Protein 1KO6 (pdb70)

Secondary structure (DSSP, 8-state):
--SS--B--STTEEEES-HHHHHHHS-TTS--EESSEEEEETTTEEEEE-S-EE-TT-BHHHHEEEETTEEEESSSTTSPPPTTSTTSS-EEEEE-S-----TTT-S----HHHHHHHTHHHHHHHHHHHTT-EEEEEEGGGTEEEEEES--/-EE---/-TTS-----TTEEEES-TTHHHHT----B-SSEEEEETTTEEEEE-S--B-TT--HHHHEEEETTEEEE-SSTTS--SBTBGGGS-EEEEE-S-----TTT-S----HHHHHHTTHHHHHHHHHHHTT-EEEEEEGGGTEEEEEES--/-EE---

Structure (mmCIF, N/CA/C/O backbone):
data_1KO6
#
_entry.id   1KO6
#
_cell.length_a   89.9
_cell.length_b   89.9
_cell.length_c   203.2
_cell.angle_alpha   90
_cell.angle_beta   90
_cell.angle_gamma   90
#
_symmetry.space_group_name_H-M   'P 41 21 2'
#
loop_
_entity.id
_entity.type
_entity.pdbx_description
1 polymer 'Nuclear Pore Complex Protein Nup98'
2 polymer 'Nuclear Pore Complex Protein Nup98'
#
loop_
_atom_site.group_PDB
_atom_site.id
_atom_site.type_symbol
_atom_site.label_atom_id
_atom_site.label_alt_id
_atom_site.label_comp_id
_atom_site.label_asym_id
_atom_site.label_entity_id
_atom_site.label_seq_id
_atom_site.pdbx_PDB_ins_code
_atom_site.Cartn_x
_atom_site.Cartn_y
_atom_site.Cartn_z
_atom_site.occupancy
_atom_site.B_iso_or_equiv
_atom_site.auth_seq_id
_atom_site.auth_comp_id
_atom_site.auth_asym_id
_atom_site.auth_atom_id
_atom_site.pdbx_PDB_model_num
ATOM 1 N N . MET A 1 36 ? 83.860 16.001 51.797 1.00 20.00 712 MET A N 1
ATOM 2 C CA . MET A 1 36 ? 82.836 16.734 51.000 1.00 20.00 712 MET A CA 1
ATOM 3 C C . MET A 1 36 ? 82.816 18.209 51.421 1.00 20.00 712 MET A C 1
ATOM 4 O O . MET A 1 36 ? 82.814 18.528 52.614 1.00 20.00 712 MET A O 1
ATOM 6 N N . HIS A 1 37 ? 82.810 19.079 50.410 1.00 20.00 713 HIS A N 1
ATOM 7 C CA . HIS A 1 37 ? 82.813 20.550 50.504 1.00 20.00 713 HIS A CA 1
ATOM 8 C C . HIS A 1 37 ? 82.573 21.293 51.833 1.00 20.00 713 HIS A C 1
ATOM 9 O O . HIS A 1 37 ? 81.591 21.051 52.541 1.00 20.00 713 HIS A O 1
ATOM 16 N N . PRO A 1 38 ? 83.465 22.242 52.163 1.00 20.00 714 PRO A N 1
ATOM 17 C CA . PRO A 1 38 ? 83.412 23.060 53.380 1.00 20.00 714 PRO A CA 1
ATOM 18 C C . PRO A 1 38 ? 82.099 23.815 53.559 1.00 20.00 714 PRO A C 1
ATOM 19 O O . PRO A 1 38 ? 81.519 23.830 54.652 1.00 20.00 714 PRO A O 1
ATOM 23 N N . ALA A 1 39 ? 81.639 24.455 52.491 1.00 20.00 715 ALA A N 1
ATOM 24 C CA . ALA A 1 39 ? 80.405 25.204 52.580 1.00 20.00 715 ALA A CA 1
ATOM 25 C C . ALA A 1 39 ? 79.256 24.221 52.710 1.00 20.00 715 ALA A C 1
ATOM 26 O O . ALA A 1 39 ? 78.190 24.561 53.217 1.00 20.00 715 ALA A O 1
ATOM 28 N N . GLY A 1 40 ? 79.477 22.987 52.271 1.00 20.00 716 GLY A N 1
ATOM 29 C CA . GLY A 1 40 ? 78.420 21.998 52.363 1.00 20.00 716 GLY A CA 1
ATOM 30 C C . GLY A 1 40 ? 77.676 21.958 51.053 1.00 20.00 716 GLY A C 1
ATOM 31 O O . GLY A 1 40 ? 76.593 21.384 50.943 1.00 20.00 716 GLY A O 1
ATOM 32 N N . ILE A 1 41 ? 78.279 22.586 50.051 1.00 20.00 717 ILE A N 1
ATOM 33 C CA . ILE A 1 41 ? 77.715 22.654 48.714 1.00 20.00 717 ILE A CA 1
ATOM 34 C C . ILE A 1 41 ? 77.815 21.289 48.060 1.00 20.00 717 ILE A C 1
ATOM 35 O O . ILE A 1 41 ? 78.717 20.520 48.355 1.00 20.00 717 ILE A O 1
ATOM 40 N N . ILE A 1 42 ? 76.878 20.994 47.173 1.00 20.00 718 ILE A N 1
ATOM 41 C CA . ILE A 1 42 ? 76.874 19.728 46.456 1.00 20.00 718 ILE A CA 1
ATOM 42 C C . ILE A 1 42 ? 76.625 19.954 44.976 1.00 20.00 718 ILE A C 1
ATOM 43 O O . ILE A 1 42 ? 75.584 20.481 44.567 1.00 20.00 718 ILE A O 1
ATOM 48 N N . LEU A 1 43 ? 77.603 19.553 44.182 1.00 20.00 719 LEU A N 1
ATOM 49 C CA . LEU A 1 43 ? 77.521 19.664 42.744 1.00 20.00 719 LEU A CA 1
ATOM 50 C C . LEU A 1 43 ? 78.308 18.479 42.230 1.00 20.00 719 LEU A C 1
ATOM 51 O O . LEU A 1 43 ? 79.531 18.449 42.300 1.00 20.00 719 LEU A O 1
ATOM 56 N N . THR A 1 44 ? 77.589 17.499 41.714 1.00 20.00 720 THR A N 1
ATOM 57 C CA . THR A 1 44 ? 78.194 16.275 41.240 1.00 20.00 720 THR A CA 1
ATOM 58 C C . THR A 1 44 ? 77.942 15.982 39.785 1.00 20.00 720 THR A C 1
ATOM 59 O O . THR A 1 44 ? 78.813 15.471 39.099 1.00 20.00 720 THR A O 1
ATOM 63 N N . LYS A 1 45 ? 76.734 16.280 39.323 1.00 20.00 721 LYS A N 1
ATOM 64 C CA . LYS A 1 45 ? 76.373 16.007 37.946 1.00 20.00 721 LYS A CA 1
ATOM 65 C C . LYS A 1 45 ? 77.534 16.354 37.017 1.00 20.00 721 LYS A C 1
ATOM 66 O O . LYS A 1 45 ? 78.106 17.445 37.109 1.00 20.00 721 LYS A O 1
ATOM 72 N N . VAL A 1 46 ? 77.894 15.420 36.141 1.00 20.00 722 VAL A N 1
ATOM 73 C CA . VAL A 1 46 ? 78.995 15.655 35.216 1.00 20.00 722 VAL A CA 1
ATOM 74 C C . VAL A 1 46 ? 78.570 16.705 34.216 1.00 20.00 722 VAL A C 1
ATOM 75 O O . VAL A 1 46 ? 77.449 16.675 33.710 1.00 20.00 722 VAL A O 1
ATOM 79 N N . GLY A 1 47 ? 79.470 17.643 33.951 1.00 20.00 723 GLY A N 1
ATOM 80 C CA . GLY A 1 47 ? 79.176 18.706 33.012 1.00 20.00 723 GLY A CA 1
ATOM 81 C C . GLY A 1 47 ? 78.841 20.002 33.714 1.00 20.00 723 GLY A C 1
ATOM 82 O O . GLY A 1 47 ? 79.122 21.085 33.207 1.00 20.00 723 GLY A O 1
ATOM 83 N N . TYR A 1 48 ? 78.227 19.888 34.884 1.00 20.00 724 TYR A N 1
ATOM 84 C CA . TYR A 1 48 ? 77.854 21.053 35.669 1.00 20.00 724 TYR A CA 1
ATOM 85 C C . TYR A 1 48 ? 79.098 21.621 36.347 1.00 20.00 724 TYR A C 1
ATOM 86 O O . TYR A 1 48 ? 80.009 20.879 36.716 1.00 20.00 724 TYR A O 1
ATOM 95 N N . TYR A 1 49 ? 79.135 22.939 36.506 1.00 20.00 725 TYR A N 1
ATOM 96 C CA . TYR A 1 49 ? 80.276 23.606 37.127 1.00 20.00 725 TYR A CA 1
ATOM 97 C C . TYR A 1 49 ? 79.835 24.932 37.711 1.00 20.00 725 TYR A C 1
ATOM 98 O O . TYR A 1 49 ? 78.669 25.309 37.621 1.00 20.00 725 TYR A O 1
ATOM 107 N N . THR A 1 50 ? 80.785 25.660 38.280 1.00 20.00 726 THR A N 1
ATOM 108 C CA . THR A 1 50 ? 80.467 26.943 38.880 1.00 20.00 726 THR A CA 1
ATOM 109 C C . THR A 1 50 ? 81.552 27.968 38.656 1.00 20.00 726 THR A C 1
ATOM 110 O O . THR A 1 50 ? 82.696 27.627 38.376 1.00 20.00 726 THR A O 1
ATOM 114 N N . ILE A 1 51 ? 81.169 29.232 38.797 1.00 20.00 727 ILE A N 1
ATOM 115 C CA . ILE A 1 51 ? 82.080 30.362 38.676 1.00 20.00 727 ILE A CA 1
ATOM 116 C C . ILE A 1 51 ? 81.778 31.252 39.872 1.00 20.00 727 ILE A C 1
ATOM 117 O O . ILE A 1 51 ? 80.727 31.894 39.925 1.00 20.00 727 ILE A O 1
ATOM 122 N N . PRO A 1 52 ? 82.677 31.288 40.861 1.00 20.00 728 PRO A N 1
ATOM 123 C CA . PRO A 1 52 ? 83.946 30.565 40.938 1.00 20.00 728 PRO A CA 1
ATOM 124 C C . PRO A 1 52 ? 83.816 29.045 41.018 1.00 20.00 728 PRO A C 1
ATOM 125 O O . PRO A 1 52 ? 82.758 28.513 41.342 1.00 20.00 728 PRO A O 1
ATOM 129 N N . SER A 1 53 ? 84.910 28.355 40.717 1.00 20.00 729 SER A N 1
ATOM 130 C CA . SER A 1 53 ? 84.928 26.903 40.760 1.00 20.00 729 SER A CA 1
ATOM 131 C C . SER A 1 53 ? 84.600 26.463 42.175 1.00 20.00 729 SER A C 1
ATOM 132 O O . SER A 1 53 ? 84.772 27.240 43.117 1.00 20.00 729 SER A O 1
ATOM 135 N N . MET A 1 54 ? 84.120 25.232 42.336 1.00 20.00 730 MET A N 1
ATOM 136 C CA . MET A 1 54 ? 83.815 24.753 43.676 1.00 20.00 730 MET A CA 1
ATOM 137 C C . MET A 1 54 ? 85.113 24.937 44.460 1.00 20.00 730 MET A C 1
ATOM 138 O O . MET A 1 54 ? 85.141 25.579 45.525 1.00 20.00 730 MET A O 1
ATOM 143 N N . ASP A 1 55 ? 86.194 24.396 43.904 1.00 20.00 731 ASP A N 1
ATOM 144 C CA . ASP A 1 55 ? 87.505 24.486 44.529 1.00 20.00 731 ASP A CA 1
ATOM 145 C C . ASP A 1 55 ? 87.716 25.907 45.058 1.00 20.00 731 ASP A C 1
ATOM 146 O O . ASP A 1 55 ? 88.114 26.079 46.216 1.00 20.00 731 ASP A O 1
ATOM 151 N N . ASP A 1 56 ? 87.444 26.925 44.237 1.00 20.00 732 ASP A N 1
ATOM 152 C CA . ASP A 1 56 ? 87.598 28.304 44.718 1.00 20.00 732 ASP A CA 1
ATOM 153 C C . ASP A 1 56 ? 86.620 28.485 45.876 1.00 20.00 732 ASP A C 1
ATOM 154 O O . ASP A 1 56 ? 87.016 28.727 47.023 1.00 20.00 732 ASP A O 1
ATOM 159 N N . LEU A 1 57 ? 85.335 28.354 45.560 1.00 20.00 733 LEU A N 1
ATOM 160 C CA . LEU A 1 57 ? 84.290 28.514 46.553 1.00 20.00 733 LEU A CA 1
ATOM 161 C C . LEU A 1 57 ? 84.663 27.989 47.935 1.00 20.00 733 LEU A C 1
ATOM 162 O O . LEU A 1 57 ? 84.365 28.643 48.934 1.00 20.00 733 LEU A O 1
ATOM 167 N N . ALA A 1 58 ? 85.313 26.826 48.000 1.00 20.00 734 ALA A N 1
ATOM 168 C CA . ALA A 1 58 ? 85.715 26.252 49.292 1.00 20.00 734 ALA A CA 1
ATOM 169 C C . ALA A 1 58 ? 86.603 27.234 50.066 1.00 20.00 734 ALA A C 1
ATOM 170 O O . ALA A 1 58 ? 86.333 27.569 51.226 1.00 20.00 734 ALA A O 1
ATOM 172 N N . LYS A 1 59 ? 87.662 27.698 49.417 1.00 20.00 735 LYS A N 1
ATOM 173 C CA . LYS A 1 59 ? 88.568 28.655 50.037 1.00 20.00 735 LYS A CA 1
ATOM 174 C C . LYS A 1 59 ? 87.751 29.837 50.562 1.00 20.00 735 LYS A C 1
ATOM 175 O O . LYS A 1 59 ? 87.845 30.195 51.738 1.00 20.00 735 LYS A O 1
ATOM 181 N N . ILE A 1 60 ? 86.919 30.423 49.709 1.00 20.00 736 ILE A N 1
ATOM 182 C CA . ILE A 1 60 ? 86.110 31.557 50.138 1.00 20.00 736 ILE A CA 1
ATOM 183 C C . ILE A 1 60 ? 85.163 31.256 51.313 1.00 20.00 736 ILE A C 1
ATOM 184 O O . ILE A 1 60 ? 84.841 32.168 52.067 1.00 20.00 736 ILE A O 1
ATOM 189 N N . THR A 1 61 ? 84.738 30.005 51.506 1.00 20.00 737 THR A N 1
ATOM 190 C CA . THR A 1 61 ? 83.818 29.709 52.624 1.00 20.00 737 THR A CA 1
ATOM 191 C C . THR A 1 61 ? 84.499 29.873 53.992 1.00 20.00 737 THR A C 1
ATOM 192 O O . THR A 1 61 ? 85.632 29.425 54.188 1.00 20.00 737 THR A O 1
ATOM 196 N N . ASN A 1 62 ? 83.792 30.496 54.935 1.00 20.00 738 ASN A N 1
ATOM 197 C CA . ASN A 1 62 ? 84.347 30.752 56.260 1.00 20.00 738 ASN A CA 1
ATOM 198 C C . ASN A 1 62 ? 84.531 29.535 57.168 1.00 20.00 738 ASN A C 1
ATOM 199 O O . ASN A 1 62 ? 84.250 28.400 56.780 1.00 20.00 738 ASN A O 1
ATOM 204 N N . GLU A 1 63 ? 85.013 29.792 58.381 1.00 20.00 739 GLU A N 1
ATOM 205 C CA . GLU A 1 63 ? 85.280 28.745 59.355 1.00 20.00 739 GLU A CA 1
ATOM 206 C C . GLU A 1 63 ? 84.020 28.110 59.892 1.00 20.00 739 GLU A C 1
ATOM 207 O O . GLU A 1 63 ? 84.094 27.234 60.747 1.00 20.00 739 GLU A O 1
ATOM 213 N N . LYS A 1 64 ? 82.863 28.552 59.419 1.00 20.00 740 LYS A N 1
ATOM 214 C CA . LYS A 1 64 ? 81.613 27.982 59.905 1.00 20.00 740 LYS A CA 1
ATOM 215 C C . LYS A 1 64 ? 80.826 27.248 58.830 1.00 20.00 740 LYS A C 1
ATOM 216 O O . LYS A 1 64 ? 79.641 26.993 58.982 1.00 20.00 740 LYS A O 1
ATOM 222 N N . GLY A 1 65 ? 81.494 26.903 57.741 1.00 20.00 741 GLY A N 1
ATOM 223 C CA . GLY A 1 65 ? 80.816 26.205 56.674 1.00 20.00 741 GLY A CA 1
ATOM 224 C C . GLY A 1 65 ? 80.007 27.176 55.845 1.00 20.00 741 GLY A C 1
ATOM 225 O O . GLY A 1 65 ? 79.519 26.815 54.776 1.00 20.00 741 GLY A O 1
ATOM 226 N N . GLU A 1 66 ? 79.863 28.405 56.334 1.00 20.00 742 GLU A N 1
ATOM 227 C CA . GLU A 1 66 ? 79.108 29.434 55.615 1.00 20.00 742 GLU A CA 1
ATOM 228 C C . GLU A 1 66 ? 79.795 29.856 54.322 1.00 20.00 742 GLU A C 1
ATOM 229 O O . GLU A 1 66 ? 81.028 29.850 54.219 1.00 20.00 742 GLU A O 1
ATOM 235 N N . CYS A 1 67 ? 79.001 30.245 53.332 1.00 20.00 743 CYS A N 1
ATOM 236 C CA . CYS A 1 67 ? 79.589 30.646 52.062 1.00 20.00 743 CYS A CA 1
ATOM 237 C C . CYS A 1 67 ? 78.767 31.549 51.161 1.00 20.00 743 CYS A C 1
ATOM 238 O O . CYS A 1 67 ? 77.892 31.090 50.433 1.00 20.00 743 CYS A O 1
ATOM 241 N N . ILE A 1 68 ? 79.085 32.834 51.205 1.00 20.00 744 ILE A N 1
ATOM 242 C CA . ILE A 1 68 ? 78.424 33.844 50.397 1.00 20.00 744 ILE A CA 1
ATOM 243 C C . ILE A 1 68 ? 79.413 34.286 49.317 1.00 20.00 744 ILE A C 1
ATOM 244 O O . ILE A 1 68 ? 80.597 34.491 49.599 1.00 20.00 744 ILE A O 1
ATOM 249 N N . VAL A 1 69 ? 78.935 34.430 48.086 1.00 20.00 745 VAL A N 1
ATOM 250 C CA . VAL A 1 69 ? 79.796 34.858 46.987 1.00 20.00 745 VAL A CA 1
ATOM 251 C C . VAL A 1 69 ? 79.040 35.810 46.083 1.00 20.00 745 VAL A C 1
ATOM 252 O O . VAL A 1 69 ? 77.854 35.607 45.805 1.00 20.00 745 VAL A O 1
ATOM 256 N N . SER A 1 70 ? 79.717 36.858 45.632 1.00 20.00 746 SER A N 1
ATOM 257 C CA . SER A 1 70 ? 79.069 37.822 44.759 1.00 20.00 746 SER A CA 1
ATOM 258 C C . SER A 1 70 ? 79.258 37.287 43.368 1.00 20.00 746 SER A C 1
ATOM 259 O O . SER A 1 70 ? 80.174 36.500 43.131 1.00 20.00 746 SER A O 1
ATOM 262 N N . ASP A 1 71 ? 78.398 37.732 42.457 1.00 20.00 747 ASP A N 1
ATOM 263 C CA . ASP A 1 71 ? 78.449 37.299 41.069 1.00 20.00 747 ASP A CA 1
ATOM 264 C C . ASP A 1 71 ? 78.821 35.819 41.032 1.00 20.00 747 ASP A C 1
ATOM 265 O O . ASP A 1 71 ? 79.995 35.450 40.936 1.00 20.00 747 ASP A O 1
ATOM 270 N N . PHE A 1 72 ? 77.799 34.981 41.138 1.00 20.00 748 PHE A N 1
ATOM 271 C CA . PHE A 1 72 ? 77.961 33.542 41.141 1.00 20.00 748 PHE A CA 1
ATOM 272 C C . PHE A 1 72 ? 77.379 33.005 39.852 1.00 20.00 748 PHE A C 1
ATOM 273 O O . PHE A 1 72 ? 76.465 33.603 39.274 1.00 20.00 748 PHE A O 1
ATOM 281 N N . THR A 1 73 ? 77.918 31.881 39.398 1.00 20.00 749 THR A N 1
ATOM 282 C CA . THR A 1 73 ? 77.443 31.252 38.180 1.00 20.00 749 THR A CA 1
ATOM 283 C C . THR A 1 73 ? 77.449 29.741 38.311 1.00 20.00 749 THR A C 1
ATOM 284 O O . THR A 1 73 ? 78.436 29.143 38.748 1.00 20.00 749 THR A O 1
ATOM 288 N N . ILE A 1 74 ? 76.335 29.138 37.919 1.00 20.00 750 ILE A N 1
ATOM 289 C CA . ILE A 1 74 ? 76.154 27.695 37.925 1.00 20.00 750 ILE A CA 1
ATOM 290 C C . ILE A 1 74 ? 75.869 27.353 36.454 1.00 20.00 750 ILE A C 1
ATOM 291 O O . ILE A 1 74 ? 74.882 27.825 35.871 1.00 20.00 750 ILE A O 1
ATOM 296 N N . GLY A 1 75 ? 76.756 26.568 35.843 1.00 20.00 751 GLY A N 1
ATOM 297 C CA . GLY A 1 75 ? 76.569 26.187 34.453 1.00 20.00 751 GLY A CA 1
ATOM 298 C C . GLY A 1 75 ? 76.757 24.702 34.186 1.00 20.00 751 GLY A C 1
ATOM 299 O O . GLY A 1 75 ? 77.282 23.959 35.019 1.00 20.00 751 GLY A O 1
ATOM 300 N N . ARG A 1 76 ? 76.320 24.271 33.008 1.00 20.00 752 ARG A N 1
ATOM 301 C CA . ARG A 1 76 ? 76.436 22.884 32.579 1.00 20.00 752 ARG A CA 1
ATOM 302 C C . ARG A 1 76 ? 76.943 22.952 31.152 1.00 20.00 752 ARG A C 1
ATOM 303 O O . ARG A 1 76 ? 76.175 23.246 30.238 1.00 20.00 752 ARG A O 1
ATOM 311 N N . LYS A 1 77 ? 78.231 22.681 30.964 1.00 20.00 753 LYS A N 1
ATOM 312 C CA . LYS A 1 77 ? 78.871 22.748 29.646 1.00 20.00 753 LYS A CA 1
ATOM 313 C C . LYS A 1 77 ? 78.068 22.282 28.442 1.00 20.00 753 LYS A C 1
ATOM 314 O O . LYS A 1 77 ? 77.658 21.132 28.370 1.00 20.00 753 LYS A O 1
ATOM 320 N N . GLY A 1 78 ? 77.864 23.187 27.490 1.00 20.00 754 GLY A N 1
ATOM 321 C CA . GLY A 1 78 ? 77.151 22.851 26.279 1.00 20.00 754 GLY A CA 1
ATOM 322 C C . GLY A 1 78 ? 75.659 23.033 26.349 1.00 20.00 754 GLY A C 1
ATOM 323 O O . GLY A 1 78 ? 74.993 23.019 25.320 1.00 20.00 754 GLY A O 1
ATOM 324 N N . TYR A 1 79 ? 75.114 23.195 27.544 1.00 20.00 755 TYR A N 1
ATOM 325 C CA . TYR A 1 79 ? 73.673 23.367 27.659 1.00 20.00 755 TYR A CA 1
ATOM 326 C C . TYR A 1 79 ? 73.294 24.785 28.031 1.00 20.00 755 TYR A C 1
ATOM 327 O O . TYR A 1 79 ? 72.380 25.374 27.444 1.00 20.00 755 TYR A O 1
ATOM 336 N N . GLY A 1 80 ? 73.996 25.333 29.013 1.00 20.00 756 GLY A N 1
ATOM 337 C CA . GLY A 1 80 ? 73.706 26.681 29.432 1.00 20.00 756 GLY A CA 1
ATOM 338 C C . GLY A 1 80 ? 74.306 27.001 30.773 1.00 20.00 756 GLY A C 1
ATOM 339 O O . GLY A 1 80 ? 75.208 26.317 31.254 1.00 20.00 756 GLY A O 1
ATOM 340 N N . SER A 1 81 ? 73.793 28.064 31.376 1.00 20.00 757 SER A N 1
ATOM 341 C CA . SER A 1 81 ? 74.267 28.520 32.669 1.00 20.00 757 SER A CA 1
ATOM 342 C C . SER A 1 81 ? 73.388 29.641 33.175 1.00 20.00 757 SER A C 1
ATOM 343 O O . SER A 1 81 ? 72.809 30.397 32.395 1.00 20.00 757 SER A O 1
ATOM 346 N N . ILE A 1 82 ? 73.294 29.731 34.493 1.00 20.00 758 ILE A N 1
ATOM 347 C CA . ILE A 1 82 ? 72.519 30.765 35.140 1.00 20.00 758 ILE A CA 1
ATOM 348 C C . ILE A 1 82 ? 73.536 31.580 35.881 1.00 20.00 758 ILE A C 1
ATOM 349 O O . ILE A 1 82 ? 74.469 31.031 36.457 1.00 20.00 758 ILE A O 1
ATOM 354 N N . TYR A 1 83 ? 73.378 32.893 35.849 1.00 20.00 759 TYR A N 1
ATOM 355 C CA . TYR A 1 83 ? 74.315 33.776 36.536 1.00 20.00 759 TYR A CA 1
ATOM 356 C C . TYR A 1 83 ? 73.572 34.677 37.508 1.00 20.00 759 TYR A C 1
ATOM 357 O O . TYR A 1 83 ? 72.586 35.318 37.141 1.00 20.00 759 TYR A O 1
ATOM 366 N N . PHE A 1 84 ? 74.025 34.699 38.753 1.00 20.00 760 PHE A N 1
ATOM 367 C CA . PHE A 1 84 ? 73.388 35.534 39.760 1.00 20.00 760 PHE A CA 1
ATOM 368 C C . PHE A 1 84 ? 74.411 36.588 40.100 1.00 20.00 760 PHE A C 1
ATOM 369 O O . PHE A 1 84 ? 75.498 36.273 40.577 1.00 20.00 760 PHE A O 1
ATOM 377 N N . GLU A 1 85 ? 74.071 37.842 39.849 1.00 20.00 761 GLU A N 1
ATOM 378 C CA . GLU A 1 85 ? 75.008 38.913 40.126 1.00 20.00 761 GLU A CA 1
ATOM 379 C C . GLU A 1 85 ? 74.846 39.326 41.579 1.00 20.00 761 GLU A C 1
ATOM 380 O O . GLU A 1 85 ? 73.745 39.286 42.123 1.00 20.00 761 GLU A O 1
ATOM 386 N N . GLY A 1 86 ? 75.943 39.718 42.210 1.00 20.00 762 GLY A N 1
ATOM 387 C CA . GLY A 1 86 ? 75.851 40.139 43.593 1.00 20.00 762 GLY A CA 1
ATOM 388 C C . GLY A 1 86 ? 75.893 38.979 44.563 1.00 20.00 762 GLY A C 1
ATOM 389 O O . GLY A 1 86 ? 76.098 37.834 44.177 1.00 20.00 762 GLY A O 1
ATOM 390 N N . ASP A 1 87 ? 75.686 39.272 45.834 1.00 20.00 763 ASP A N 1
ATOM 391 C CA . ASP A 1 87 ? 75.728 38.244 46.856 1.00 20.00 763 ASP A CA 1
ATOM 392 C C . ASP A 1 87 ? 74.719 37.108 46.719 1.00 20.00 763 ASP A C 1
ATOM 393 O O . ASP A 1 87 ? 73.531 37.313 46.437 1.00 20.00 763 ASP A O 1
ATOM 398 N N . VAL A 1 88 ? 75.217 35.897 46.918 1.00 20.00 764 VAL A N 1
ATOM 399 C CA . VAL A 1 88 ? 74.392 34.707 46.846 1.00 20.00 764 VAL A CA 1
ATOM 400 C C . VAL A 1 88 ? 74.859 33.861 48.015 1.00 20.00 764 VAL A C 1
ATOM 401 O O . VAL A 1 88 ? 76.049 33.855 48.336 1.00 20.00 764 VAL A O 1
ATOM 405 N N . ASN A 1 89 ? 73.939 33.162 48.665 1.00 20.00 765 ASN A N 1
ATOM 406 C CA . ASN A 1 89 ? 74.316 32.339 49.801 1.00 20.00 765 ASN A CA 1
ATOM 407 C C . ASN A 1 89 ? 74.268 30.837 49.498 1.00 20.00 765 ASN A C 1
ATOM 408 O O . ASN A 1 89 ? 73.273 30.170 49.775 1.00 20.00 765 ASN A O 1
ATOM 413 N N . LEU A 1 90 ? 75.353 30.305 48.950 1.00 20.00 766 LEU A N 1
ATOM 414 C CA . LEU A 1 90 ? 75.424 28.893 48.597 1.00 20.00 766 LEU A CA 1
ATOM 415 C C . LEU A 1 90 ? 75.454 27.927 49.766 1.00 20.00 766 LEU A C 1
ATOM 416 O O . LEU A 1 90 ? 75.391 26.714 49.570 1.00 20.00 766 LEU A O 1
ATOM 421 N N . THR A 1 91 ? 75.544 28.458 50.979 1.00 20.00 767 THR A N 1
ATOM 422 C CA . THR A 1 91 ? 7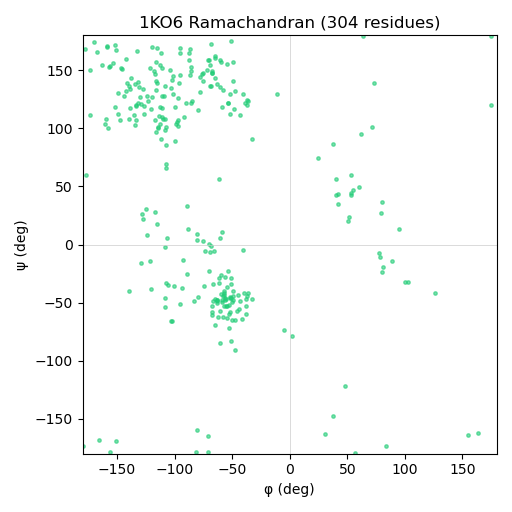5.617 27.626 52.174 1.00 20.00 767 THR A CA 1
ATOM 423 C C . THR A 1 91 ? 74.732 26.392 52.152 1.00 20.00 767 THR A C 1
ATOM 424 O O . THR A 1 91 ? 73.512 26.479 52.017 1.00 20.00 767 THR A O 1
ATOM 428 N N . ASN A 1 92 ? 75.369 25.239 52.299 1.00 20.00 768 ASN A N 1
ATOM 429 C CA . ASN A 1 92 ? 74.673 23.971 52.310 1.00 20.00 768 ASN A CA 1
ATOM 430 C C . ASN A 1 92 ? 73.732 23.746 51.158 1.00 20.00 768 ASN A C 1
ATOM 431 O O . ASN A 1 92 ? 72.833 22.923 51.259 1.00 20.00 768 ASN A O 1
ATOM 436 N N . LEU A 1 93 ? 73.910 24.471 50.065 1.00 20.00 769 LEU A N 1
ATOM 437 C CA . LEU A 1 93 ? 73.034 24.261 48.928 1.00 20.00 769 LEU A CA 1
ATOM 438 C C . LEU A 1 93 ? 73.424 23.010 48.164 1.00 20.00 769 LEU A C 1
ATOM 439 O O . LEU A 1 93 ? 74.599 22.804 47.864 1.00 20.00 769 LEU A O 1
ATOM 444 N N . ASN A 1 94 ? 72.446 22.164 47.865 1.00 20.00 770 ASN A N 1
ATOM 445 C CA . ASN A 1 94 ? 72.719 20.975 47.080 1.00 20.00 770 ASN A CA 1
ATOM 446 C C . ASN A 1 94 ? 72.281 21.357 45.679 1.00 20.00 770 ASN A C 1
ATOM 447 O O . ASN A 1 94 ? 71.130 21.159 45.293 1.00 20.00 770 ASN A O 1
ATOM 452 N N . LEU A 1 95 ? 73.213 21.929 44.930 1.00 20.00 771 LEU A N 1
ATOM 453 C CA . LEU A 1 95 ? 72.950 22.377 43.577 1.00 20.00 771 LEU A CA 1
ATOM 454 C C . LEU A 1 95 ? 72.453 21.242 42.706 1.00 20.00 771 LEU A C 1
ATOM 455 O O . LEU A 1 95 ? 71.557 21.425 41.890 1.00 20.00 771 LEU A O 1
ATOM 460 N N . ASP A 1 96 ? 73.041 20.068 42.887 1.00 20.00 772 ASP A N 1
ATOM 461 C CA . ASP A 1 96 ? 72.650 18.888 42.133 1.00 20.00 772 ASP A CA 1
ATOM 462 C C . ASP A 1 96 ? 71.140 18.799 42.130 1.00 20.00 772 ASP A C 1
ATOM 463 O O . ASP A 1 96 ? 70.502 18.781 41.079 1.00 20.00 772 ASP A O 1
ATOM 468 N N . ASP A 1 97 ? 70.570 18.752 43.325 1.00 20.00 773 ASP A N 1
ATOM 469 C CA . ASP A 1 97 ? 69.131 18.663 43.466 1.00 20.00 773 ASP A CA 1
ATOM 470 C C . ASP A 1 97 ? 68.405 19.901 42.951 1.00 20.00 773 ASP A C 1
ATOM 471 O O . ASP A 1 97 ? 67.437 19.790 42.199 1.00 20.00 773 ASP A O 1
ATOM 476 N N . ILE A 1 98 ? 68.896 21.077 43.339 1.00 20.00 774 ILE A N 1
ATOM 477 C CA . ILE A 1 98 ? 68.265 22.340 42.975 1.00 20.00 774 ILE A CA 1
ATOM 478 C C . ILE A 1 98 ? 68.261 22.814 41.524 1.00 20.00 774 ILE A C 1
ATOM 479 O O . ILE A 1 98 ? 67.195 23.058 40.960 1.00 20.00 774 ILE A O 1
ATOM 484 N N . VAL A 1 99 ? 69.433 22.974 40.918 1.00 20.00 775 VAL A N 1
ATOM 485 C CA . VAL A 1 99 ? 69.476 23.487 39.554 1.00 20.00 775 VAL A CA 1
ATOM 486 C C . VAL A 1 99 ? 69.687 22.476 38.443 1.00 20.00 775 VAL A C 1
ATOM 487 O O . VAL A 1 99 ? 70.609 21.675 38.479 1.00 20.00 775 VAL A O 1
ATOM 491 N N . HIS A 1 100 ? 68.819 22.544 37.440 1.00 20.00 776 HIS A N 1
ATOM 492 C CA . HIS A 1 100 ? 68.869 21.654 36.294 1.00 20.00 776 HIS A CA 1
ATOM 493 C C . HIS A 1 100 ? 68.895 22.487 35.031 1.00 20.00 776 HIS A C 1
ATOM 494 O O . HIS A 1 100 ? 67.958 23.236 34.746 1.00 20.00 776 HIS A O 1
ATOM 501 N N . ILE A 1 101 ? 69.965 22.331 34.264 1.00 20.00 777 ILE A N 1
ATOM 502 C CA . ILE A 1 101 ? 70.140 23.080 33.034 1.00 20.00 777 ILE A CA 1
ATOM 503 C C . ILE A 1 101 ? 70.067 22.139 31.835 1.00 20.00 777 ILE A C 1
ATOM 504 O O . ILE A 1 101 ? 71.014 21.415 31.564 1.00 20.00 777 ILE A O 1
ATOM 509 N N . ARG A 1 102 ? 68.944 22.145 31.120 1.00 20.00 778 ARG A N 1
ATOM 510 C CA . ARG A 1 102 ? 68.766 21.268 29.960 1.00 20.00 778 ARG A CA 1
ATOM 511 C C . ARG A 1 102 ? 68.623 22.037 28.663 1.00 20.00 778 ARG A C 1
ATOM 512 O O . ARG A 1 102 ? 68.465 23.247 28.679 1.00 20.00 778 ARG A O 1
ATOM 520 N N . ARG A 1 103 ? 68.672 21.337 27.535 1.00 20.00 779 ARG A N 1
ATOM 521 C CA . ARG A 1 103 ? 68.564 21.992 26.231 1.00 20.00 779 ARG A CA 1
ATOM 522 C C . ARG A 1 103 ? 67.325 22.859 26.105 1.00 20.00 779 ARG A C 1
ATOM 523 O O . ARG A 1 103 ? 66.201 22.373 26.245 1.00 20.00 779 ARG A O 1
ATOM 531 N N . LYS A 1 104 ? 67.535 24.141 25.827 1.00 20.00 780 LYS A N 1
ATOM 532 C CA . LYS A 1 104 ? 66.430 25.069 25.650 1.00 20.00 780 LYS A CA 1
ATOM 533 C C . LYS A 1 104 ? 65.505 25.012 26.828 1.00 20.00 780 LYS A C 1
ATOM 534 O O . LYS A 1 104 ? 64.301 24.989 26.656 1.00 20.00 780 LYS A O 1
ATOM 540 N N . GLU A 1 105 ? 66.050 24.991 28.030 1.00 20.00 781 GLU A N 1
ATOM 541 C CA . GLU A 1 105 ? 65.188 24.919 29.194 1.00 20.00 781 GLU A CA 1
ATOM 542 C C . GLU A 1 105 ? 65.954 24.772 30.475 1.00 20.00 781 GLU A C 1
ATOM 543 O O . GLU A 1 105 ? 66.676 23.799 30.652 1.00 20.00 781 GLU A O 1
ATOM 549 N N . VAL A 1 106 ? 65.785 25.731 31.375 1.00 20.00 782 VAL A N 1
ATOM 550 C CA . VAL A 1 106 ? 66.438 25.673 32.673 1.00 20.00 782 VAL A CA 1
ATOM 551 C C . VAL A 1 106 ? 65.363 25.619 33.753 1.00 20.00 782 VAL A C 1
ATOM 552 O O . VAL A 1 106 ? 64.269 26.155 33.579 1.00 20.00 782 VAL A O 1
ATOM 556 N N . VAL A 1 107 ? 65.666 24.965 34.862 1.00 20.00 783 VAL A N 1
ATOM 557 C CA . VAL A 1 107 ? 64.710 24.880 35.956 1.00 20.00 783 VAL A CA 1
ATOM 558 C C . VAL A 1 107 ? 65.431 24.922 37.289 1.00 20.00 783 VAL A C 1
ATOM 559 O O . VAL A 1 107 ? 66.362 24.164 37.516 1.00 20.00 783 VAL A O 1
ATOM 563 N N . VAL A 1 108 ? 65.014 25.822 38.167 1.00 20.00 784 VAL A N 1
ATOM 564 C CA . VAL A 1 108 ? 65.650 25.931 39.474 1.00 20.00 784 VAL A CA 1
ATOM 565 C C . VAL A 1 108 ? 64.629 25.574 40.524 1.00 20.00 784 VAL A C 1
ATOM 566 O O . VAL A 1 108 ? 63.500 26.058 40.496 1.00 20.00 784 VAL A O 1
ATOM 570 N N . TYR A 1 109 ? 65.038 24.733 41.464 1.00 20.00 785 TYR A N 1
ATOM 571 C CA . TYR A 1 109 ? 64.126 24.253 42.491 1.00 20.00 785 TYR A CA 1
ATOM 572 C C . TYR A 1 109 ? 63.038 23.497 41.737 1.00 20.00 785 TYR A C 1
ATOM 573 O O . TYR A 1 109 ? 62.096 24.097 41.221 1.00 20.00 785 TYR A O 1
ATOM 582 N N . LEU A 1 110 ? 63.212 22.180 41.641 1.00 20.00 786 LEU A N 1
ATOM 583 C CA . LEU A 1 110 ? 62.262 21.310 40.954 1.00 20.00 786 LEU A CA 1
ATOM 584 C C . LEU A 1 110 ? 60.893 21.687 41.446 1.00 20.00 786 LEU A C 1
ATOM 585 O O . LEU A 1 110 ? 60.231 22.569 40.880 1.00 20.00 786 LEU A O 1
ATOM 590 N N . ASP A 1 111 ? 60.468 21.010 42.507 1.00 20.00 787 ASP A N 1
ATOM 591 C CA . ASP A 1 111 ? 59.176 21.308 43.094 1.00 20.00 787 ASP A CA 1
ATOM 592 C C . ASP A 1 111 ? 59.438 22.137 44.345 1.00 20.00 787 ASP A C 1
ATOM 593 O O . ASP A 1 111 ? 60.402 21.893 45.084 1.00 20.00 787 ASP A O 1
ATOM 598 N N . ASP A 1 112 ? 58.568 23.111 44.571 1.00 20.00 788 ASP A N 1
ATOM 599 C CA . ASP A 1 112 ? 58.662 23.991 45.725 1.00 20.00 788 ASP A CA 1
ATOM 600 C C . ASP A 1 112 ? 58.538 23.225 47.058 1.00 20.00 788 ASP A C 1
ATOM 601 O O . ASP A 1 112 ? 57.658 23.515 47.873 1.00 20.00 788 ASP A O 1
ATOM 606 N N . ASN A 1 113 ? 59.409 22.240 47.264 1.00 20.00 789 ASN A N 1
ATOM 607 C CA . ASN A 1 113 ? 59.430 21.466 48.508 1.00 20.00 789 ASN A CA 1
ATOM 608 C C . ASN A 1 113 ? 60.452 22.160 49.407 1.00 20.00 789 ASN A C 1
ATOM 609 O O . ASN A 1 113 ? 60.292 22.243 50.627 1.00 20.00 789 ASN A O 1
ATOM 614 N N . GLN A 1 114 ? 61.513 22.640 48.765 1.00 20.00 790 GLN A N 1
ATOM 615 C CA . GLN A 1 114 ? 62.584 23.361 49.421 1.00 20.00 790 GLN A CA 1
ATOM 616 C C . GLN A 1 114 ? 62.804 24.680 48.689 1.00 20.00 790 GLN A C 1
ATOM 617 O O . GLN A 1 114 ? 63.900 25.238 48.763 1.00 20.00 790 GLN A O 1
ATOM 623 N N . LYS A 1 115 ? 61.806 25.173 47.950 1.00 20.00 791 LYS A N 1
ATOM 624 C CA . LYS A 1 115 ? 62.010 26.443 47.256 1.00 20.00 791 LYS A CA 1
ATOM 625 C C . LYS A 1 115 ? 61.838 27.607 48.230 1.00 20.00 791 LYS A C 1
ATOM 626 O O . LYS A 1 115 ? 60.753 27.826 48.771 1.00 20.00 791 LYS A O 1
ATOM 632 N N . PRO A 1 116 ? 62.918 28.370 48.464 1.00 20.00 792 PRO A N 1
ATOM 633 C CA . PRO A 1 116 ? 62.965 29.525 49.361 1.00 20.00 792 PRO A CA 1
ATOM 634 C C . PRO A 1 116 ? 62.092 30.653 48.900 1.00 20.00 792 PRO A C 1
ATOM 635 O O . PRO A 1 116 ? 61.719 30.734 47.729 1.00 20.00 792 PRO A O 1
ATOM 639 N N . PRO A 1 117 ? 61.761 31.561 49.818 1.00 20.00 793 PRO A N 1
ATOM 640 C CA . PRO A 1 117 ? 60.920 32.694 49.437 1.00 20.00 793 PRO A CA 1
ATOM 641 C C . PRO A 1 117 ? 61.712 33.429 48.356 1.00 20.00 793 PRO A C 1
ATOM 642 O O . PRO A 1 117 ? 62.939 33.275 48.269 1.00 20.00 793 PRO A O 1
ATOM 646 N N . VAL A 1 118 ? 61.037 34.222 47.533 1.00 20.00 794 VAL A N 1
ATOM 647 C CA . VAL A 1 118 ? 61.755 34.955 46.495 1.00 20.00 794 VAL A CA 1
ATOM 648 C C . VAL A 1 118 ? 62.886 35.781 47.115 1.00 20.00 794 VAL A C 1
ATOM 649 O O . VAL A 1 118 ? 62.845 36.122 48.293 1.00 20.00 794 VAL A O 1
ATOM 653 N N . GLY A 1 119 ? 63.908 36.081 46.328 1.00 20.00 795 GLY A N 1
ATOM 654 C CA . GLY A 1 119 ? 65.016 36.857 46.850 1.00 20.00 795 GLY A CA 1
ATOM 655 C C . GLY A 1 119 ? 65.939 36.001 47.696 1.00 20.00 795 GLY A C 1
ATOM 656 O O . GLY A 1 119 ? 67.018 36.449 48.103 1.00 20.00 795 GLY A O 1
ATOM 657 N N . GLU A 1 120 ? 65.516 34.759 47.945 1.00 20.00 796 GLU A N 1
ATOM 658 C CA . GLU A 1 120 ? 66.286 33.809 48.752 1.00 20.00 796 GLU A CA 1
ATOM 659 C C . GLU A 1 120 ? 67.013 32.734 47.950 1.00 20.00 796 GLU A C 1
ATOM 660 O O . GLU A 1 120 ? 66.559 32.316 46.884 1.00 20.00 796 GLU A O 1
ATOM 666 N N . GLY A 1 121 ? 68.142 32.276 48.475 1.00 20.00 797 GLY A N 1
ATOM 667 C CA . GLY A 1 121 ? 68.891 31.242 47.784 1.00 20.00 797 GLY A CA 1
ATOM 668 C C . GLY A 1 121 ? 69.101 31.531 46.307 1.00 20.00 797 GLY A C 1
ATOM 669 O O . GLY A 1 121 ? 69.689 32.551 45.949 1.00 20.00 797 GLY A O 1
ATOM 670 N N . LEU A 1 122 ? 68.636 30.636 45.442 1.00 20.00 798 LEU A N 1
ATOM 671 C CA . LEU A 1 122 ? 68.796 30.843 44.011 1.00 20.00 798 LEU A CA 1
ATOM 672 C C . LEU A 1 122 ? 67.471 31.217 43.430 1.00 20.00 798 LEU A C 1
ATOM 673 O O . LEU A 1 122 ? 67.326 31.327 42.217 1.00 20.00 798 LEU A O 1
ATOM 678 N N . ASN A 1 123 ? 66.493 31.399 44.306 1.00 20.00 799 ASN A N 1
ATOM 679 C CA . ASN A 1 123 ? 65.163 31.767 43.867 1.00 20.00 799 ASN A CA 1
ATOM 680 C C . ASN A 1 123 ? 65.134 33.258 43.598 1.00 20.00 799 ASN A C 1
ATOM 681 O O . ASN A 1 123 ? 64.075 33.845 43.389 1.00 20.00 799 ASN A O 1
ATOM 686 N N . ARG A 1 124 ? 66.305 33.879 43.619 1.00 20.00 800 ARG A N 1
ATOM 687 C CA . ARG A 1 124 ? 66.394 35.302 43.373 1.00 20.00 800 ARG A CA 1
ATOM 688 C C . ARG A 1 124 ? 66.349 35.620 41.887 1.00 20.00 800 ARG A C 1
ATOM 689 O O . ARG A 1 124 ? 65.888 34.831 41.066 1.00 20.00 800 ARG A O 1
ATOM 697 N N . LYS A 1 125 ? 66.839 36.796 41.544 1.00 20.00 801 LYS A N 1
ATOM 698 C CA . LYS A 1 125 ? 66.856 37.209 40.165 1.00 20.00 801 LYS A CA 1
ATOM 699 C C . LYS A 1 125 ? 68.132 36.640 39.596 1.00 20.00 801 LYS A C 1
ATOM 700 O O . LYS A 1 125 ? 69.113 36.483 40.322 1.00 20.00 801 LYS A O 1
ATOM 706 N N . ALA A 1 126 ? 68.114 36.311 38.309 1.00 20.00 802 ALA A N 1
ATOM 707 C CA . ALA A 1 126 ? 69.298 35.769 37.658 1.00 20.00 802 ALA A CA 1
ATOM 708 C C . ALA A 1 126 ? 69.236 35.946 36.158 1.00 20.00 802 ALA A C 1
ATOM 709 O O . ALA A 1 126 ? 68.198 36.313 35.606 1.00 20.00 802 ALA A O 1
ATOM 711 N N . GLU A 1 127 ? 70.361 35.674 35.505 1.00 20.00 803 GLU A N 1
ATOM 712 C CA . GLU A 1 127 ? 70.448 35.791 34.064 1.00 20.00 803 GLU A CA 1
ATOM 713 C C . GLU A 1 127 ? 70.612 34.430 33.402 1.00 20.00 803 GLU A C 1
ATOM 714 O O . GLU A 1 127 ? 71.730 33.945 33.207 1.00 20.00 803 GLU A O 1
ATOM 720 N N . VAL A 1 128 ? 69.493 33.813 33.057 1.00 20.00 804 VAL A N 1
ATOM 721 C CA . VAL A 1 128 ? 69.513 32.520 32.391 1.00 20.00 804 VAL A CA 1
ATOM 722 C C . VAL A 1 128 ? 70.199 32.644 31.035 1.00 20.00 804 VAL A C 1
ATOM 723 O O . VAL A 1 128 ? 69.969 33.605 30.304 1.00 20.00 804 VAL A O 1
ATOM 727 N N . THR A 1 129 ? 71.026 31.660 30.705 1.00 20.00 805 THR A N 1
ATOM 728 C CA . THR A 1 129 ? 71.731 31.634 29.429 1.00 20.00 805 THR A CA 1
ATOM 729 C C . THR A 1 129 ? 71.606 30.215 28.905 1.00 20.00 805 THR A C 1
ATOM 730 O O . THR A 1 129 ? 72.181 29.298 29.468 1.00 20.00 805 THR A O 1
ATOM 734 N N . LEU A 1 130 ? 70.847 30.039 27.830 1.00 20.00 806 LEU A N 1
ATOM 735 C CA . LEU A 1 130 ? 70.612 28.717 27.258 1.00 20.00 806 LEU A CA 1
ATOM 736 C C . LEU A 1 130 ? 71.331 28.489 25.942 1.00 20.00 806 LEU A C 1
ATOM 737 O O . LEU A 1 130 ? 70.938 29.032 24.918 1.00 20.00 806 LEU A O 1
ATOM 742 N N . ASP A 1 131 ? 72.366 27.666 25.946 1.00 20.00 807 ASP A N 1
ATOM 743 C CA . ASP A 1 131 ? 73.084 27.426 24.703 1.00 20.00 807 ASP A CA 1
ATOM 744 C C . ASP A 1 131 ? 72.428 26.403 23.787 1.00 20.00 807 ASP A C 1
ATOM 745 O O . ASP A 1 131 ? 71.359 25.865 24.087 1.00 20.00 807 ASP A O 1
ATOM 750 N N . GLY A 1 132 ? 73.089 26.152 22.660 1.00 20.00 808 GLY A N 1
ATOM 751 C CA . GLY A 1 132 ? 72.597 25.195 21.696 1.00 20.00 808 GLY A CA 1
ATOM 752 C C . GLY A 1 132 ? 71.159 25.394 21.277 1.00 20.00 808 GLY A C 1
ATOM 753 O O . GLY A 1 132 ? 70.518 24.444 20.843 1.00 20.00 808 GLY A O 1
ATOM 754 N N . VAL A 1 133 ? 70.632 26.606 21.403 1.00 20.00 809 VAL A N 1
ATOM 755 C CA . VAL A 1 133 ? 69.256 26.828 20.988 1.00 20.00 809 VAL A CA 1
ATOM 756 C C . VAL A 1 133 ? 69.193 27.252 19.530 1.00 20.00 809 VAL A C 1
ATOM 757 O O . VAL A 1 133 ? 69.780 28.257 19.133 1.00 20.00 809 VAL A O 1
ATOM 761 N N . TRP A 1 134 ? 68.468 26.466 18.744 1.00 20.00 810 TRP A N 1
ATOM 762 C CA . TRP A 1 134 ? 68.301 26.701 17.324 1.00 20.00 810 TRP A CA 1
ATOM 763 C C . TRP A 1 134 ? 66.979 26.099 16.880 1.00 20.00 810 TRP A C 1
ATOM 764 O O . TRP A 1 134 ? 66.454 25.191 17.520 1.00 20.00 810 TRP A O 1
ATOM 775 N N . PRO A 1 135 ? 66.410 26.594 15.781 1.00 20.00 811 PRO A N 1
ATOM 776 C CA . PRO A 1 135 ? 65.144 25.998 15.357 1.00 20.00 811 PRO A CA 1
ATOM 777 C C . PRO A 1 135 ? 65.484 24.936 14.308 1.00 20.00 811 PRO A C 1
ATOM 778 O O . PRO A 1 135 ? 66.601 24.908 13.781 1.00 20.00 811 PRO A O 1
ATOM 782 N N . THR A 1 136 ? 64.541 24.055 14.015 1.00 20.00 812 THR A N 1
ATOM 783 C CA . THR A 1 136 ? 64.788 23.009 13.025 1.00 20.00 812 THR A CA 1
ATOM 784 C C . THR A 1 136 ? 63.643 23.087 12.021 1.00 20.00 812 THR A C 1
ATOM 785 O O . THR A 1 136 ? 62.485 23.197 12.431 1.00 20.00 812 THR A O 1
ATOM 789 N N . ASP A 1 137 ? 63.930 23.056 10.720 1.00 20.00 813 ASP A N 1
ATOM 790 C CA . ASP A 1 137 ? 62.810 23.119 9.775 1.00 20.00 813 ASP A CA 1
ATOM 791 C C . ASP A 1 137 ? 62.134 21.745 9.677 1.00 20.00 813 ASP A C 1
ATOM 792 O O . ASP A 1 137 ? 62.805 20.702 9.756 1.00 20.00 813 ASP A O 1
ATOM 797 N N . LYS A 1 138 ? 60.807 21.760 9.524 1.00 20.00 814 LYS A N 1
ATOM 798 C CA . LYS A 1 138 ? 60.012 20.531 9.426 1.00 20.00 814 LYS A CA 1
ATOM 799 C C . LYS A 1 138 ? 60.561 19.582 8.348 1.00 20.00 814 LYS A C 1
ATOM 800 O O . LYS A 1 138 ? 60.696 18.370 8.570 1.00 20.00 814 LYS A O 1
ATOM 802 N N . THR A 1 139 ? 60.882 20.145 7.186 1.00 20.00 815 THR A N 1
ATOM 803 C CA . THR A 1 139 ? 61.405 19.363 6.075 1.00 20.00 815 THR A CA 1
ATOM 804 C C . THR A 1 139 ? 62.725 18.659 6.419 1.00 20.00 815 THR A C 1
ATOM 805 O O . THR A 1 139 ? 62.722 17.499 6.813 1.00 20.00 815 THR A O 1
ATOM 809 N N . SER A 1 140 ? 63.842 19.363 6.268 1.00 20.00 816 SER A N 1
ATOM 810 C CA . SER A 1 140 ? 65.165 18.814 6.566 1.00 20.00 816 SER A CA 1
ATOM 811 C C . SER A 1 140 ? 65.307 18.245 7.990 1.00 20.00 816 SER A C 1
ATOM 812 O O . SER A 1 140 ? 65.996 17.231 8.183 1.00 20.00 816 SER A O 1
ATOM 815 N N . ARG A 1 141 ? 64.665 18.884 8.978 1.00 20.00 817 ARG A N 1
ATOM 816 C CA . ARG A 1 141 ? 64.762 18.426 10.373 1.00 20.00 817 ARG A CA 1
ATOM 817 C C . ARG A 1 141 ? 66.248 18.331 10.683 1.00 20.00 817 ARG A C 1
ATOM 818 O O . ARG A 1 141 ? 66.702 17.379 11.309 1.00 20.00 817 ARG A O 1
ATOM 826 N N . CYS A 1 142 ? 67.009 19.322 10.236 1.00 20.00 818 CYS A N 1
ATOM 827 C CA . CYS A 1 142 ? 68.451 19.283 10.432 1.00 20.00 818 CYS A CA 1
ATOM 828 C C . CYS A 1 142 ? 68.953 20.546 11.139 1.00 20.00 818 CYS A C 1
ATOM 829 O O . CYS A 1 142 ? 70.097 20.972 10.938 1.00 20.00 818 CYS A O 1
ATOM 832 N N . LEU A 1 143 ? 68.110 21.130 11.989 1.00 20.00 819 LEU A N 1
ATOM 833 C CA . LEU A 1 143 ? 68.484 22.357 12.694 1.00 20.00 819 LEU A CA 1
ATOM 834 C C . LEU A 1 143 ? 68.687 23.454 11.676 1.00 20.00 819 LEU A C 1
ATOM 835 O O . LEU A 1 143 ? 68.560 23.221 10.475 1.00 20.00 819 LEU A O 1
ATOM 840 N N . ILE A 1 144 ? 69.024 24.643 12.166 1.00 20.00 820 ILE A N 1
ATOM 841 C CA . ILE A 1 144 ? 69.235 25.821 11.322 1.00 20.00 820 ILE A CA 1
ATOM 842 C C . ILE A 1 144 ? 70.226 26.698 12.055 1.00 20.00 820 ILE A C 1
ATOM 843 O O . ILE A 1 144 ? 69.942 27.155 13.155 1.00 20.00 820 ILE A O 1
ATOM 848 N N . LYS A 1 145 ? 71.384 26.944 11.469 1.00 20.00 821 LYS A N 1
ATOM 849 C CA . LYS A 1 145 ? 72.351 27.780 12.157 1.00 20.00 821 LYS A CA 1
ATOM 850 C C . LYS A 1 145 ? 72.716 29.009 11.341 1.00 20.00 821 LYS A C 1
ATOM 851 O O . LYS A 1 145 ? 73.296 29.963 11.866 1.00 20.00 821 LYS A O 1
ATOM 857 N N . SER A 1 146 ? 72.369 28.999 10.060 1.00 20.00 822 SER A N 1
ATOM 858 C CA . SER A 1 146 ? 72.694 30.140 9.229 1.00 20.00 822 SER A CA 1
ATOM 859 C C . SER A 1 146 ? 72.188 31.398 9.891 1.00 20.00 822 SER A C 1
ATOM 860 O O . SER A 1 146 ? 70.971 31.597 10.016 1.00 20.00 822 SER A O 1
ATOM 863 N N . PRO A 1 147 ? 73.110 32.263 10.345 1.00 20.00 823 PRO A N 1
ATOM 864 C CA . PRO A 1 147 ? 72.654 33.499 10.982 1.00 20.00 823 PRO A CA 1
ATOM 865 C C . PRO A 1 147 ? 71.745 34.228 9.991 1.00 20.00 823 PRO A C 1
ATOM 866 O O . PRO A 1 147 ? 70.842 34.960 10.389 1.00 20.00 823 PRO A O 1
ATOM 870 N N . ASP A 1 148 ? 71.974 34.001 8.699 1.00 20.00 824 ASP A N 1
ATOM 871 C CA . ASP A 1 148 ? 71.139 34.601 7.660 1.00 20.00 824 ASP A CA 1
ATOM 872 C C . ASP A 1 148 ? 69.738 33.982 7.739 1.00 20.00 824 ASP A C 1
ATOM 873 O O . ASP A 1 148 ? 68.731 34.700 7.809 1.00 20.00 824 ASP A O 1
ATOM 878 N N . ARG A 1 149 ? 69.687 32.647 7.718 1.00 20.00 825 ARG A N 1
ATOM 879 C CA . ARG A 1 149 ? 68.427 31.900 7.794 1.00 20.00 825 ARG A CA 1
ATOM 880 C C . ARG A 1 149 ? 67.637 32.288 9.042 1.00 20.00 825 ARG A C 1
ATOM 881 O O . ARG A 1 149 ? 66.421 32.520 8.974 1.00 20.00 825 ARG A O 1
ATOM 889 N N . LEU A 1 150 ? 68.339 32.349 10.178 1.00 20.00 826 LEU A N 1
ATOM 890 C CA . LEU A 1 150 ? 67.723 32.728 11.449 1.00 20.00 826 LEU A CA 1
ATOM 891 C C . LEU A 1 150 ? 67.153 34.139 11.310 1.00 20.00 826 LEU A C 1
ATOM 892 O O . LEU A 1 150 ? 65.951 34.364 11.514 1.00 20.00 826 LEU A O 1
ATOM 897 N N . ALA A 1 151 ? 68.036 35.074 10.956 1.00 20.00 827 ALA A N 1
ATOM 898 C CA . ALA A 1 151 ? 67.684 36.478 10.762 1.00 20.00 827 ALA A CA 1
ATOM 899 C C . ALA A 1 151 ? 66.461 36.600 9.857 1.00 20.00 827 ALA A C 1
ATOM 900 O O . ALA A 1 151 ? 65.536 37.360 10.131 1.00 20.00 827 ALA A O 1
ATOM 902 N N . ASP A 1 152 ? 66.444 35.844 8.777 1.00 20.00 828 ASP A N 1
ATOM 903 C CA . ASP A 1 152 ? 65.306 35.926 7.893 1.00 20.00 828 ASP A CA 1
ATOM 904 C C . ASP A 1 152 ? 64.042 35.458 8.619 1.00 20.00 828 ASP A C 1
ATOM 905 O O . ASP A 1 152 ? 63.038 36.172 8.640 1.00 20.00 828 ASP A O 1
ATOM 910 N N . ILE A 1 153 ? 64.090 34.285 9.249 1.00 20.00 829 ILE A N 1
ATOM 911 C CA . ILE A 1 153 ? 62.917 33.777 9.979 1.00 20.00 829 ILE A CA 1
ATOM 912 C C . ILE A 1 153 ? 62.671 34.523 11.289 1.00 20.00 829 ILE A C 1
ATOM 913 O O . ILE A 1 153 ? 61.663 34.291 11.959 1.00 20.00 829 ILE A O 1
ATOM 918 N N . ASN A 1 154 ? 63.596 35.417 11.636 1.00 20.00 830 ASN A N 1
ATOM 919 C CA . ASN A 1 154 ? 63.520 36.219 12.863 1.00 20.00 830 ASN A CA 1
ATOM 920 C C . ASN A 1 154 ? 63.330 35.325 14.095 1.00 20.00 830 ASN A C 1
ATOM 921 O O . ASN A 1 154 ? 62.342 35.435 14.834 1.00 20.00 830 ASN A O 1
ATOM 926 N N . TYR A 1 155 ? 64.295 34.431 14.301 1.00 20.00 831 TYR A N 1
ATOM 927 C CA . TYR A 1 155 ? 64.253 33.505 15.418 1.00 20.00 831 TYR A CA 1
ATOM 928 C C . TYR A 1 155 ? 64.315 34.300 16.704 1.00 20.00 831 TYR A C 1
ATOM 929 O O . TYR A 1 155 ? 63.508 34.071 17.604 1.00 20.00 831 TYR A O 1
ATOM 938 N N . GLU A 1 156 ? 65.259 35.240 16.781 1.00 20.00 832 GLU A N 1
ATOM 939 C CA . GLU A 1 156 ? 65.390 36.080 17.974 1.00 20.00 832 GLU A CA 1
ATOM 940 C C . GLU A 1 156 ? 63.986 36.486 18.342 1.00 20.00 832 GLU A C 1
ATOM 941 O O . GLU A 1 156 ? 63.524 36.276 19.468 1.00 20.00 832 GLU A O 1
ATOM 947 N N . GLY A 1 157 ? 63.326 37.088 17.359 1.00 20.00 833 GLY A N 1
ATOM 948 C CA . GLY A 1 157 ? 61.975 37.553 17.550 1.00 20.00 833 GLY A CA 1
ATOM 949 C C . GLY A 1 157 ? 61.150 36.609 18.393 1.00 20.00 833 GLY A C 1
ATOM 950 O O . GLY A 1 157 ? 60.641 36.997 19.447 1.00 20.00 833 GLY A O 1
ATOM 951 N N . ARG A 1 158 ? 61.018 35.377 17.909 1.00 20.00 834 ARG A N 1
ATOM 952 C CA . ARG A 1 158 ? 60.251 34.373 18.635 1.00 20.00 834 ARG A CA 1
ATOM 953 C C . ARG A 1 158 ? 60.827 34.146 20.029 1.00 20.00 834 ARG A C 1
ATOM 954 O O . ARG A 1 158 ? 60.123 34.215 21.027 1.00 20.00 834 ARG A O 1
ATOM 962 N N . LEU A 1 159 ? 62.140 33.935 20.060 1.00 20.00 835 LEU A N 1
ATOM 963 C CA . LEU A 1 159 ? 62.793 33.736 21.332 1.00 20.00 835 LEU A CA 1
ATOM 964 C C . LEU A 1 159 ? 62.378 34.860 22.280 1.00 20.00 835 LEU A C 1
ATOM 965 O O . LEU A 1 159 ? 61.688 34.620 23.269 1.00 20.00 835 LEU A O 1
ATOM 970 N N . GLU A 1 160 ? 62.766 36.089 21.964 1.00 20.00 836 GLU A N 1
ATOM 971 C CA . GLU A 1 160 ? 62.416 37.230 22.808 1.00 20.00 836 GLU A CA 1
ATOM 972 C C . GLU A 1 160 ? 60.911 37.237 23.099 1.00 20.00 836 GLU A C 1
ATOM 973 O O . GLU A 1 160 ? 60.472 37.630 24.187 1.00 20.00 836 GLU A O 1
ATOM 979 N N . ALA A 1 161 ? 60.123 36.789 22.125 1.00 20.00 837 ALA A N 1
ATOM 980 C CA . ALA A 1 161 ? 58.668 36.746 22.280 1.00 20.00 837 ALA A CA 1
ATOM 981 C C . ALA A 1 161 ? 58.351 35.887 23.494 1.00 20.00 837 ALA A C 1
ATOM 982 O O . ALA A 1 161 ? 57.771 36.357 24.479 1.00 20.00 837 ALA A O 1
ATOM 984 N N . VAL A 1 162 ? 58.749 34.620 23.401 1.00 20.00 838 VAL A N 1
ATOM 985 C CA . VAL A 1 162 ? 58.552 33.665 24.469 1.00 20.00 838 VAL A CA 1
ATOM 986 C C . VAL A 1 162 ? 59.002 34.289 25.781 1.00 20.00 838 VAL A C 1
ATOM 987 O O . VAL A 1 162 ? 58.180 34.519 26.664 1.00 20.00 838 VAL A O 1
ATOM 991 N N . SER A 1 163 ? 60.299 34.579 25.892 1.00 20.00 839 SER A N 1
ATOM 992 C CA . SER A 1 163 ? 60.866 35.169 27.107 1.00 20.00 839 SER A CA 1
ATOM 993 C C . SER A 1 163 ? 59.941 36.221 27.706 1.00 20.00 839 SER A C 1
ATOM 994 O O . SER A 1 163 ? 59.782 36.311 28.931 1.00 20.00 839 SER A O 1
ATOM 997 N N . ARG A 1 164 ? 59.360 37.028 26.821 1.00 20.00 840 ARG A N 1
ATOM 998 C CA . ARG A 1 164 ? 58.418 38.037 27.290 1.00 20.00 840 ARG A CA 1
ATOM 999 C C . ARG A 1 164 ? 57.202 37.388 27.944 1.00 20.00 840 ARG A C 1
ATOM 1000 O O . ARG A 1 164 ? 56.861 37.683 29.079 1.00 20.00 840 ARG A O 1
ATOM 1008 N N . LYS A 1 165 ? 56.618 36.397 27.255 1.00 20.00 841 LYS A N 1
ATOM 1009 C CA . LYS A 1 165 ? 55.457 35.671 27.756 1.00 20.00 841 LYS A CA 1
ATOM 1010 C C . LYS A 1 165 ? 55.761 35.013 29.098 1.00 20.00 841 LYS A C 1
ATOM 1011 O O . LYS A 1 165 ? 54.934 35.073 30.039 1.00 20.00 841 LYS A O 1
ATOM 1017 N N . GLN A 1 166 ? 56.921 34.374 29.228 1.00 20.00 842 GLN A N 1
ATOM 1018 C CA . GLN A 1 166 ? 57.322 33.704 30.463 1.00 20.00 842 GLN A CA 1
ATOM 1019 C C . GLN A 1 166 ? 57.592 34.696 31.592 1.00 20.00 842 GLN A C 1
ATOM 1020 O O . GLN A 1 166 ? 57.940 34.294 32.702 1.00 20.00 842 GLN A O 1
ATOM 1026 N N . GLY A 1 167 ? 57.465 35.984 31.315 1.00 20.00 843 GLY A N 1
ATOM 1027 C CA . GLY A 1 167 ? 57.739 36.953 32.351 1.00 20.00 843 GLY A CA 1
ATOM 1028 C C . GLY A 1 167 ? 59.233 37.195 32.535 1.00 20.00 843 GLY A C 1
ATOM 1029 O O . GLY A 1 167 ? 59.680 37.563 33.621 1.00 20.00 843 GLY A O 1
ATOM 1030 N N . ALA A 1 168 ? 60.016 36.990 31.481 1.00 20.00 844 ALA A N 1
ATOM 1031 C CA . ALA A 1 168 ? 61.457 37.224 31.554 1.00 20.00 844 ALA A CA 1
ATOM 1032 C C . ALA A 1 168 ? 61.834 38.430 30.678 1.00 20.00 844 ALA A C 1
ATOM 1033 O O . ALA A 1 168 ? 61.036 38.867 29.847 1.00 20.00 844 ALA A O 1
ATOM 1035 N N . GLN A 1 169 ? 63.031 38.982 30.863 1.00 20.00 845 GLN A N 1
ATOM 1036 C CA . GLN A 1 169 ? 63.427 40.109 30.042 1.00 20.00 845 GLN A CA 1
ATOM 1037 C C . GLN A 1 169 ? 64.470 39.649 29.050 1.00 20.00 845 GLN A C 1
ATOM 1038 O O . GLN A 1 169 ? 65.647 39.496 29.393 1.00 20.00 845 GLN A O 1
ATOM 1044 N N . PHE A 1 170 ? 64.032 39.430 27.812 1.00 20.00 846 PHE A N 1
ATOM 1045 C CA . PHE A 1 170 ? 64.933 38.991 26.763 1.00 20.00 846 PHE A CA 1
ATOM 1046 C C . PHE A 1 170 ? 66.176 39.846 26.766 1.00 20.00 846 PHE A C 1
ATOM 1047 O O . PHE A 1 170 ? 66.084 41.059 26.818 1.00 20.00 846 PHE A O 1
ATOM 1055 N N . LYS A 1 171 ? 67.342 39.224 26.726 1.00 20.00 847 LYS A N 1
ATOM 1056 C CA . LYS A 1 171 ? 68.561 39.998 26.689 1.00 20.00 847 LYS A CA 1
ATOM 1057 C C . LYS A 1 171 ? 69.191 39.909 25.312 1.00 20.00 847 LYS A C 1
ATOM 1058 O O . LYS A 1 171 ? 69.459 40.935 24.689 1.00 20.00 847 LYS A O 1
ATOM 1064 N N . GLU A 1 172 ? 69.414 38.702 24.811 1.00 20.00 848 GLU A N 1
ATOM 1065 C CA . GLU A 1 172 ? 70.004 38.582 23.484 1.00 20.00 848 GLU A CA 1
ATOM 1066 C C . GLU A 1 172 ? 69.896 37.188 22.885 1.00 20.00 848 GLU A C 1
ATOM 1067 O O . GLU A 1 172 ? 69.171 36.330 23.374 1.00 20.00 848 GLU A O 1
ATOM 1073 N N . TYR A 1 173 ? 70.632 36.985 21.802 1.00 20.00 849 TYR A N 1
ATOM 1074 C CA . TYR A 1 173 ? 70.669 35.706 21.120 1.00 20.00 849 TYR A CA 1
ATOM 1075 C C . TYR A 1 173 ? 71.914 35.598 20.253 1.00 20.00 849 TYR A C 1
ATOM 1076 O O . TYR A 1 173 ? 72.023 36.246 19.219 1.00 20.00 849 TYR A O 1
ATOM 1085 N N . ARG A 1 174 ? 72.851 34.769 20.676 1.00 20.00 850 ARG A N 1
ATOM 1086 C CA . ARG A 1 174 ? 74.064 34.585 19.918 1.00 20.00 850 ARG A CA 1
ATOM 1087 C C . ARG A 1 174 ? 73.890 33.316 19.061 1.00 20.00 850 ARG A C 1
ATOM 1088 O O . ARG A 1 174 ? 74.006 32.185 19.555 1.00 20.00 850 ARG A O 1
ATOM 1096 N N . PRO A 1 175 ? 73.595 33.501 17.755 1.00 20.00 851 PRO A N 1
ATOM 1097 C CA . PRO A 1 175 ? 73.378 32.434 16.769 1.00 20.00 851 PRO A CA 1
ATOM 1098 C C . PRO A 1 175 ? 74.575 31.528 16.548 1.00 20.00 851 PRO A C 1
ATOM 1099 O O . PRO A 1 175 ? 74.412 30.366 16.195 1.00 20.00 851 PRO A O 1
ATOM 1103 N N . GLU A 1 176 ? 75.779 32.055 16.739 1.00 20.00 852 GLU A N 1
ATOM 1104 C CA . GLU A 1 176 ? 76.967 31.236 16.536 1.00 20.00 852 GLU A CA 1
ATOM 1105 C C . GLU A 1 176 ? 76.841 30.040 17.436 1.00 20.00 852 GLU A C 1
ATOM 1106 O O . GLU A 1 176 ? 77.104 28.924 17.018 1.00 20.00 852 GLU A O 1
ATOM 1112 N N . THR A 1 177 ? 76.419 30.279 18.673 1.00 20.00 853 THR A N 1
ATOM 1113 C CA . THR A 1 177 ? 76.304 29.206 19.648 1.00 20.00 853 THR A CA 1
ATOM 1114 C C . THR A 1 177 ? 74.888 28.975 20.134 1.00 20.00 853 THR A C 1
ATOM 1115 O O . THR A 1 177 ? 74.695 28.508 21.253 1.00 20.00 853 THR A O 1
ATOM 1119 N N . GLY A 1 178 ? 73.898 29.291 19.309 1.00 20.00 854 GLY A N 1
ATOM 1120 C CA . GLY A 1 178 ? 72.518 29.094 19.732 1.00 20.00 854 GLY A CA 1
ATOM 1121 C C . GLY A 1 178 ? 72.256 29.520 21.175 1.00 20.00 854 GLY A C 1
ATOM 1122 O O . GLY A 1 178 ? 71.456 28.900 21.885 1.00 20.00 854 GLY A O 1
ATOM 1123 N N . SER A 1 179 ? 72.939 30.575 21.615 1.00 20.00 855 SER A N 1
ATOM 1124 C CA . SER A 1 179 ? 72.773 31.085 22.970 1.00 20.00 855 SER A CA 1
ATOM 1125 C C . SER A 1 179 ? 71.601 32.048 23.066 1.00 20.00 855 SER A C 1
ATOM 1126 O O . SER A 1 179 ? 71.548 33.053 22.366 1.00 20.00 855 SER A O 1
ATOM 1129 N N . TRP A 1 180 ? 70.669 31.730 23.949 1.00 20.00 856 TRP A N 1
ATOM 1130 C CA . TRP A 1 180 ? 69.486 32.536 24.164 1.00 20.00 856 TRP A CA 1
ATOM 1131 C C . TRP A 1 180 ? 69.566 33.036 25.585 1.00 20.00 856 TRP A C 1
ATOM 1132 O O . TRP A 1 180 ? 69.196 32.330 26.509 1.00 20.00 856 TRP A O 1
ATOM 1143 N N . VAL A 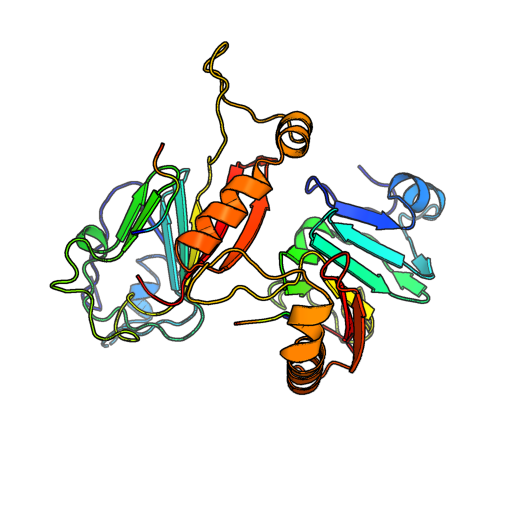1 181 ? 70.056 34.252 25.771 1.00 20.00 857 VAL A N 1
ATOM 1144 C CA . VAL A 1 181 ? 70.184 34.782 27.114 1.00 20.00 857 VAL A CA 1
ATOM 1145 C C . VAL A 1 181 ? 69.001 35.643 27.476 1.00 20.00 857 VAL A C 1
ATOM 1146 O O . VAL A 1 181 ? 68.520 36.417 26.661 1.00 20.00 857 VAL A O 1
ATOM 1150 N N . PHE A 1 182 ? 68.534 35.495 28.709 1.00 20.00 858 PHE A N 1
ATOM 1151 C CA . PHE A 1 182 ? 67.410 36.275 29.194 1.00 20.00 858 PHE A CA 1
ATOM 1152 C C . PHE A 1 182 ? 67.443 36.364 30.709 1.00 20.00 858 PHE A C 1
ATOM 1153 O O . PHE A 1 182 ? 68.009 35.488 31.361 1.00 20.00 858 PHE A O 1
ATOM 1161 N N . LYS A 1 183 ? 66.859 37.428 31.262 1.00 20.00 859 LYS A N 1
ATOM 1162 C CA . LYS A 1 183 ? 66.831 37.613 32.711 1.00 20.00 859 LYS A CA 1
ATOM 1163 C C . LYS A 1 183 ? 65.489 37.235 33.296 1.00 20.00 859 LYS A C 1
ATOM 1164 O O . LYS A 1 183 ? 64.445 37.436 32.675 1.00 20.00 859 LYS A O 1
ATOM 1170 N N . VAL A 1 184 ? 65.538 36.671 34.497 1.00 20.00 860 VAL A N 1
ATOM 1171 C CA . VAL A 1 184 ? 64.348 36.276 35.229 1.00 20.00 860 VAL A CA 1
ATOM 1172 C C . VAL A 1 184 ? 64.447 37.055 36.525 1.00 20.00 860 VAL A C 1
ATOM 1173 O O . VAL A 1 184 ? 65.555 37.383 36.965 1.00 20.00 860 VAL A O 1
ATOM 1177 N N . SER A 1 185 ? 63.296 37.359 37.118 1.00 20.00 861 SER A N 1
ATOM 1178 C CA . SER A 1 185 ? 63.224 38.099 38.378 1.00 20.00 861 SER A CA 1
ATOM 1179 C C . SER A 1 185 ? 63.511 37.125 39.513 1.00 20.00 861 SER A C 1
ATOM 1180 O O . SER A 1 185 ? 64.267 37.413 40.429 1.00 20.00 861 SER A O 1
ATOM 1183 N N . HIS A 1 186 ? 62.876 35.966 39.430 1.00 20.00 862 HIS A N 1
ATOM 1184 C CA . HIS A 1 186 ? 63.047 34.902 40.400 1.00 20.00 862 HIS A CA 1
ATOM 1185 C C . HIS A 1 186 ? 62.794 33.619 39.608 1.00 20.00 862 HIS A C 1
ATOM 1186 O O . HIS A 1 186 ? 62.704 33.659 38.379 1.00 20.00 862 HIS A O 1
ATOM 1193 N N . PHE A 1 187 ? 62.671 32.490 40.298 1.00 20.00 863 PHE A N 1
ATOM 1194 C CA . PHE A 1 187 ? 62.412 31.223 39.619 1.00 20.00 863 PHE A CA 1
ATOM 1195 C C . PHE A 1 187 ? 61.122 30.577 40.125 1.00 20.00 863 PHE A C 1
ATOM 1196 O O . PHE A 1 187 ? 60.644 30.963 41.225 1.00 20.00 863 PHE A O 1
ATOM 1205 N N . LYS B 2 2 ? 60.542 27.136 35.819 1.00 20.00 865 LYS B N 1
ATOM 1206 C CA . LYS B 2 2 ? 60.595 26.705 34.428 1.00 20.00 865 LYS B CA 1
ATOM 1207 C C . LYS B 2 2 ? 60.772 27.896 33.492 1.00 20.00 865 LYS B C 1
ATOM 1208 O O . LYS B 2 2 ? 60.002 28.865 33.553 1.00 20.00 865 LYS B O 1
ATOM 1214 N N . TYR B 2 3 ? 61.825 27.829 32.691 1.00 20.00 866 TYR B N 1
ATOM 1215 C CA . TYR B 2 3 ? 62.159 28.877 31.728 1.00 20.00 866 TYR B CA 1
ATOM 1216 C C . TYR B 2 3 ? 62.843 28.217 30.560 1.00 20.00 866 TYR B C 1
ATOM 1217 O O . TYR B 2 3 ? 63.965 27.701 30.691 1.00 20.00 866 TYR B O 1
ATOM 1226 N N . GLY B 2 4 ? 62.175 28.231 29.417 1.00 20.00 867 GLY B N 1
ATOM 1227 C CA . GLY B 2 4 ? 62.762 27.621 28.249 1.00 20.00 867 GLY B CA 1
ATOM 1228 C C . GLY B 2 4 ? 61.779 27.649 27.113 1.00 20.00 867 GLY B C 1
ATOM 1229 O O . GLY B 2 4 ? 60.657 28.138 27.272 1.00 20.00 867 GLY B O 1
ATOM 1230 N N . LEU B 2 5 ? 62.199 27.120 25.965 1.00 20.00 868 LEU B N 1
ATOM 1231 C CA . LEU B 2 5 ? 61.343 27.091 24.794 1.00 20.00 868 LEU B CA 1
ATOM 1232 C C . LEU B 2 5 ? 60.576 25.768 24.767 1.00 20.00 868 LEU B C 1
ATOM 1233 O O . LEU B 2 5 ? 61.173 24.706 24.518 1.00 20.00 868 LEU B O 1
ATOM 1238 N N . GLN B 2 6 ? 59.262 25.837 25.002 1.00 20.00 869 GLN B N 1
ATOM 1239 C CA . GLN B 2 6 ? 58.391 24.647 25.019 1.00 20.00 869 GLN B CA 1
ATOM 1240 C C . GLN B 2 6 ? 57.808 24.304 23.635 1.00 20.00 869 GLN B C 1
ATOM 1241 O O . GLN B 2 6 ? 56.659 23.823 23.540 1.00 20.00 869 GLN B O 1
ATOM 1247 N N . ASP B 2 7 ? 58.587 24.569 22.576 1.00 20.00 870 ASP B N 1
ATOM 1248 C CA . ASP B 2 7 ? 58.165 24.298 21.188 1.00 20.00 870 ASP B CA 1
ATOM 1249 C C . ASP B 2 7 ? 57.421 22.963 21.030 1.00 20.00 870 ASP B C 1
ATOM 1250 O O . ASP B 2 7 ? 56.573 22.903 20.097 1.00 20.00 870 ASP B O 1
ATOM 1255 N N . HIS C 1 37 ? 40.942 -3.537 39.141 1.00 20.00 713 HIS C N 1
ATOM 1256 C CA . HIS C 1 37 ? 41.341 -2.328 39.936 1.00 20.00 713 HIS C CA 1
ATOM 1257 C C . HIS C 1 37 ? 40.421 -1.084 39.746 1.00 20.00 713 HIS C C 1
ATOM 1258 O O . HIS C 1 37 ? 40.094 -0.693 38.604 1.00 20.00 713 HIS C O 1
ATOM 1265 N N . PRO C 1 38 ? 40.046 -0.424 40.873 1.00 20.00 714 PRO C N 1
ATOM 1266 C CA . PRO C 1 38 ? 39.186 0.765 40.977 1.00 20.00 714 PRO C CA 1
ATOM 1267 C C . PRO C 1 38 ? 38.709 1.432 39.679 1.00 20.00 714 PRO C C 1
ATOM 1268 O O . PRO C 1 38 ? 37.528 1.309 39.314 1.00 20.00 714 PRO C O 1
ATOM 1272 N N . ALA C 1 39 ? 39.594 2.142 38.984 1.00 20.00 715 ALA C N 1
ATOM 1273 C CA . ALA C 1 39 ? 39.177 2.784 37.737 1.00 20.00 715 ALA C CA 1
ATOM 1274 C C . ALA C 1 39 ? 39.771 2.050 36.525 1.00 20.00 715 ALA C C 1
ATOM 1275 O O . ALA C 1 39 ? 40.615 2.597 35.802 1.00 20.00 715 ALA C O 1
ATOM 1277 N N . GLY C 1 40 ? 39.327 0.807 36.328 1.00 20.00 716 GLY C N 1
ATOM 1278 C CA . GLY C 1 40 ? 39.800 -0.012 35.223 1.00 20.00 716 GLY C CA 1
ATOM 1279 C C . GLY C 1 40 ? 41.172 0.320 34.650 1.00 20.00 716 GLY C C 1
ATOM 1280 O O . GLY C 1 40 ? 41.266 0.905 33.556 1.00 20.00 716 GLY C O 1
ATOM 1281 N N . ILE C 1 41 ? 42.234 -0.038 35.376 1.00 20.00 717 ILE C N 1
ATOM 1282 C CA . ILE C 1 41 ? 43.601 0.202 34.907 1.00 20.00 717 ILE C CA 1
ATOM 1283 C C . ILE C 1 41 ? 44.433 -1.069 35.010 1.00 20.00 717 ILE C C 1
ATOM 1284 O O . ILE C 1 41 ? 44.517 -1.686 36.080 1.00 20.00 717 ILE C O 1
ATOM 1289 N N . ILE C 1 42 ? 45.058 -1.456 33.901 1.00 20.00 718 ILE C N 1
ATOM 1290 C CA . ILE C 1 42 ? 45.871 -2.673 33.893 1.00 20.00 718 ILE C CA 1
ATOM 1291 C C . ILE C 1 42 ? 47.367 -2.400 33.744 1.00 20.00 718 ILE C C 1
ATOM 1292 O O . ILE C 1 42 ? 47.809 -1.702 32.818 1.00 20.00 718 ILE C O 1
ATOM 1297 N N . LEU C 1 43 ? 48.133 -2.970 34.666 1.00 20.00 719 LEU C N 1
ATOM 1298 C CA . LEU C 1 43 ? 49.581 -2.831 34.675 1.00 20.00 719 LEU C CA 1
ATOM 1299 C C . LEU C 1 43 ? 50.070 -3.982 35.528 1.00 20.00 719 LEU C C 1
ATOM 1300 O O . LEU C 1 43 ? 49.969 -3.939 36.758 1.00 20.00 719 LEU C O 1
ATOM 1305 N N . THR C 1 44 ? 50.603 -5.011 34.887 1.00 20.00 720 THR C N 1
ATOM 1306 C CA . THR C 1 44 ? 51.052 -6.150 35.648 1.00 20.00 720 THR C CA 1
ATOM 1307 C C . THR C 1 44 ? 52.442 -6.605 35.345 1.00 20.00 720 THR C C 1
ATOM 1308 O O . THR C 1 44 ? 53.014 -7.382 36.108 1.00 20.00 720 THR C O 1
ATOM 1312 N N . LYS C 1 45 ? 52.993 -6.154 34.232 1.00 20.00 721 LYS C N 1
ATOM 1313 C CA . LYS C 1 45 ? 54.340 -6.574 33.906 1.00 20.00 721 LYS C CA 1
ATOM 1314 C C . LYS C 1 45 ? 55.228 -6.300 35.125 1.00 20.00 721 LYS C C 1
ATOM 1315 O O . LYS C 1 45 ? 55.185 -5.203 35.682 1.00 20.00 721 LYS C O 1
ATOM 1321 N N . VAL C 1 46 ? 55.998 -7.289 35.573 1.00 20.00 722 VAL C N 1
ATOM 1322 C CA . VAL C 1 46 ? 56.887 -7.030 36.700 1.00 20.00 722 VAL C CA 1
ATOM 1323 C C . VAL C 1 46 ? 57.892 -6.051 36.119 1.00 20.00 722 VAL C C 1
ATOM 1324 O O . VAL C 1 46 ? 58.194 -6.117 34.922 1.00 20.00 722 VAL C O 1
ATOM 1328 N N . GLY C 1 47 ? 58.399 -5.147 36.954 1.00 20.00 723 GLY C N 1
ATOM 1329 C CA . GLY C 1 47 ? 59.349 -4.158 36.482 1.00 20.00 723 GLY C CA 1
ATOM 1330 C C . GLY C 1 47 ? 58.708 -2.804 36.228 1.00 20.00 723 GLY C C 1
ATOM 1331 O O . GLY C 1 47 ? 59.356 -1.770 36.402 1.00 20.00 723 GLY C O 1
ATOM 1332 N N . TYR C 1 48 ? 57.447 -2.785 35.807 1.00 20.00 724 TYR C N 1
ATOM 1333 C CA . TYR C 1 48 ? 56.788 -1.511 35.556 1.00 20.00 724 TYR C CA 1
ATOM 1334 C C . TYR C 1 48 ? 56.177 -0.963 36.834 1.00 20.00 724 TYR C C 1
ATOM 1335 O O . TYR C 1 48 ? 55.833 -1.721 37.747 1.00 20.00 724 TYR C O 1
ATOM 1344 N N . TYR C 1 49 ? 56.067 0.364 36.894 1.00 20.00 725 TYR C N 1
ATOM 1345 C CA . TYR C 1 49 ? 55.523 1.063 38.059 1.00 20.00 725 TYR C CA 1
ATOM 1346 C C . TYR C 1 49 ? 54.884 2.372 37.612 1.00 20.00 725 TYR C C 1
ATOM 1347 O O . TYR C 1 49 ? 55.028 2.776 36.454 1.00 20.00 725 TYR C O 1
ATOM 1356 N N . THR C 1 50 ? 54.195 3.043 38.530 1.00 20.00 726 THR C N 1
ATOM 1357 C CA . THR C 1 50 ? 53.550 4.308 38.202 1.00 20.00 726 THR C CA 1
ATOM 1358 C C . THR C 1 50 ? 53.578 5.268 39.381 1.00 20.00 726 THR C C 1
ATOM 1359 O O . THR C 1 50 ? 53.589 4.848 40.547 1.00 20.00 726 THR C O 1
ATOM 1363 N N . ILE C 1 51 ? 53.593 6.560 39.061 1.00 20.00 727 ILE C N 1
ATOM 1364 C CA . ILE C 1 51 ? 53.615 7.608 40.066 1.00 20.00 727 ILE C CA 1
ATOM 1365 C C . ILE C 1 51 ? 52.451 8.522 39.743 1.00 20.00 727 ILE C C 1
ATOM 1366 O O . ILE C 1 51 ? 52.446 9.209 38.712 1.00 20.00 727 ILE C O 1
ATOM 1371 N N . PRO C 1 52 ? 51.440 8.544 40.620 1.00 20.00 728 PRO C N 1
ATOM 1372 C CA . PRO C 1 52 ? 51.386 7.756 41.855 1.00 20.00 728 PRO C CA 1
ATOM 1373 C C . PRO C 1 52 ? 51.220 6.274 41.584 1.00 20.00 728 PRO C C 1
ATOM 1374 O O . PRO C 1 52 ? 50.676 5.875 40.552 1.00 20.00 728 PRO C O 1
ATOM 1378 N N . SER C 1 53 ? 51.687 5.476 42.537 1.00 20.00 729 SER C N 1
ATOM 1379 C CA . SER C 1 53 ? 51.623 4.024 42.476 1.00 20.00 729 SER C CA 1
ATOM 1380 C C . SER C 1 53 ? 50.227 3.589 42.112 1.00 20.00 729 SER C C 1
ATOM 1381 O O . SER C 1 53 ? 49.265 4.333 42.326 1.00 20.00 729 SER C O 1
ATOM 1384 N N . MET C 1 54 ? 50.118 2.379 41.573 1.00 20.00 730 MET C N 1
ATOM 1385 C CA . MET C 1 54 ? 48.818 1.832 41.202 1.00 20.00 730 MET C CA 1
ATOM 1386 C C . MET C 1 54 ? 47.864 2.006 42.385 1.00 20.00 730 MET C C 1
ATOM 1387 O O . MET C 1 54 ? 46.684 2.352 42.204 1.00 20.00 730 MET C O 1
ATOM 1392 N N . ASP C 1 55 ? 48.382 1.778 43.592 1.00 20.00 731 ASP C N 1
ATOM 1393 C CA . ASP C 1 55 ? 47.577 1.948 44.794 1.00 20.00 731 ASP C CA 1
ATOM 1394 C C . ASP C 1 55 ? 46.905 3.311 44.788 1.00 20.00 731 ASP C C 1
ATOM 1395 O O . ASP C 1 55 ? 45.745 3.419 44.390 1.00 20.00 731 ASP C O 1
ATOM 1400 N N . ASP C 1 56 ? 47.622 4.352 45.211 1.00 20.00 732 ASP C N 1
ATOM 1401 C CA . ASP C 1 56 ? 47.019 5.681 45.246 1.00 20.00 732 ASP C CA 1
ATOM 1402 C C . ASP C 1 56 ? 46.082 5.862 44.038 1.00 20.00 732 ASP C C 1
ATOM 1403 O O . ASP C 1 56 ? 44.947 6.355 44.187 1.00 20.00 732 ASP C O 1
ATOM 1408 N N . LEU C 1 57 ? 46.529 5.446 42.850 1.00 20.00 733 LEU C N 1
ATOM 1409 C CA . LEU C 1 57 ? 45.689 5.603 41.663 1.00 20.00 733 LEU C CA 1
ATOM 1410 C C . LEU C 1 57 ? 44.340 4.901 41.762 1.00 20.00 733 LEU C C 1
ATOM 1411 O O . LEU C 1 57 ? 43.602 4.771 40.773 1.00 20.00 733 LEU C O 1
ATOM 1416 N N . ALA C 1 58 ? 44.036 4.457 42.978 1.00 20.00 734 ALA C N 1
ATOM 1417 C CA . ALA C 1 58 ? 42.773 3.811 43.295 1.00 20.00 734 ALA C CA 1
ATOM 1418 C C . ALA C 1 58 ? 41.993 4.909 44.030 1.00 20.00 734 ALA C C 1
ATOM 1419 O O . ALA C 1 58 ? 40.971 5.419 43.524 1.00 20.00 734 ALA C O 1
ATOM 1421 N N . LYS C 1 59 ? 42.497 5.286 45.211 1.00 20.00 735 LYS C N 1
ATOM 1422 C CA . LYS C 1 59 ? 41.847 6.323 46.007 1.00 20.00 735 LYS C CA 1
ATOM 1423 C C . LYS C 1 59 ? 41.779 7.666 45.261 1.00 20.00 735 LYS C C 1
ATOM 1424 O O . LYS C 1 59 ? 41.369 8.688 45.831 1.00 20.00 735 LYS C O 1
ATOM 1430 N N . ILE C 1 60 ? 42.195 7.670 43.992 1.00 20.00 736 ILE C N 1
ATOM 1431 C CA . ILE C 1 60 ? 42.107 8.883 43.174 1.00 20.00 736 ILE C CA 1
ATOM 1432 C C . ILE C 1 60 ? 40.861 8.669 42.308 1.00 20.00 736 ILE C C 1
ATOM 1433 O O . ILE C 1 60 ? 40.111 9.613 41.999 1.00 20.00 736 ILE C O 1
ATOM 1438 N N . THR C 1 61 ? 40.668 7.403 41.934 1.00 20.00 737 THR C N 1
ATOM 1439 C CA . THR C 1 61 ? 39.531 6.959 41.123 1.00 20.00 737 THR C CA 1
ATOM 1440 C C . THR C 1 61 ? 38.237 7.037 41.945 1.00 20.00 737 THR C C 1
ATOM 1441 O O . THR C 1 61 ? 38.273 7.037 43.188 1.00 20.00 737 THR C O 1
ATOM 1443 N N . ASN C 1 62 ? 37.109 7.098 41.237 1.00 20.00 738 ASN C N 1
ATOM 1444 C CA . ASN C 1 62 ? 35.781 7.163 41.857 1.00 20.00 738 ASN C CA 1
ATOM 1445 C C . ASN C 1 62 ? 34.890 6.238 40.998 1.00 20.00 738 ASN C C 1
ATOM 1446 O O . ASN C 1 62 ? 34.380 5.192 41.470 1.00 20.00 738 ASN C O 1
ATOM 1451 N N . GLU C 1 66 ? 35.843 6.800 37.384 1.00 20.00 742 GLU C N 1
ATOM 1452 C CA . GLU C 1 66 ? 36.673 7.348 36.299 1.00 20.00 742 GLU C CA 1
ATOM 1453 C C . GLU C 1 66 ? 38.056 7.392 36.952 1.00 20.00 742 GLU C C 1
ATOM 1454 O O . GLU C 1 66 ? 38.254 6.733 37.990 1.00 20.00 742 GLU C O 1
ATOM 1460 N N . CYS C 1 67 ? 39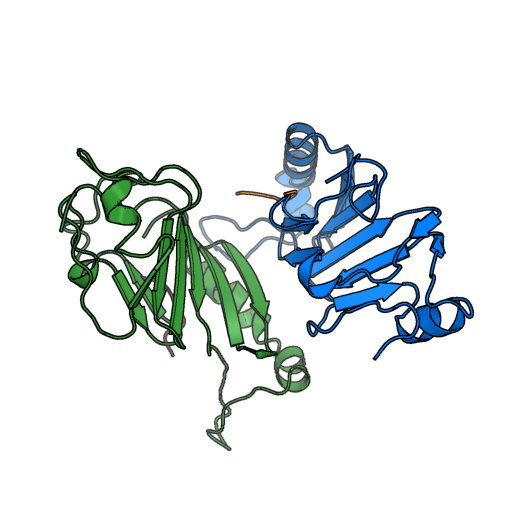.007 8.150 36.399 1.00 20.00 743 CYS C N 1
ATOM 1461 C CA . CYS C 1 67 ? 40.329 8.181 37.035 1.00 20.00 743 CYS C CA 1
ATOM 1462 C C . CYS C 1 67 ? 41.363 9.113 36.423 1.00 20.00 743 CYS C C 1
ATOM 1463 O O . CYS C 1 67 ? 42.436 8.655 36.005 1.00 20.00 743 CYS C O 1
ATOM 1466 N N . ILE C 1 68 ? 41.057 10.408 36.382 1.00 20.00 744 ILE C N 1
ATOM 1467 C CA . ILE C 1 68 ? 41.999 11.378 35.824 1.00 20.00 744 ILE C CA 1
ATOM 1468 C C . ILE C 1 68 ? 42.985 11.833 36.887 1.00 20.00 744 ILE C C 1
ATOM 1469 O O . ILE C 1 68 ? 42.591 12.360 37.937 1.00 20.00 744 ILE C O 1
ATOM 1474 N N . VAL C 1 69 ? 44.268 11.630 36.618 1.00 20.00 745 VAL C N 1
ATOM 1475 C CA . VAL C 1 69 ? 45.278 12.039 37.569 1.00 20.00 745 VAL C CA 1
ATOM 1476 C C . VAL C 1 69 ? 46.378 12.764 36.841 1.00 20.00 745 VAL C C 1
ATOM 1477 O O . VAL C 1 69 ? 47.019 12.201 35.944 1.00 20.00 745 VAL C O 1
ATOM 1481 N N . SER C 1 70 ? 46.584 14.020 37.227 1.00 20.00 746 SER C N 1
ATOM 1482 C CA . SER C 1 70 ? 47.625 14.855 36.629 1.00 20.00 746 SER C CA 1
ATOM 1483 C C . SER C 1 70 ? 49.025 14.331 37.008 1.00 20.00 746 SER C C 1
ATOM 1484 O O . SER C 1 70 ? 49.163 13.413 37.828 1.00 20.00 746 SER C O 1
ATOM 1487 N N . ASP C 1 71 ? 50.059 14.911 36.407 1.00 20.00 747 ASP C N 1
ATOM 1488 C CA . ASP C 1 71 ? 51.434 14.506 36.703 1.00 20.00 747 ASP C CA 1
ATOM 1489 C C . ASP C 1 71 ? 51.613 12.978 36.820 1.00 20.00 747 ASP C C 1
ATOM 1490 O O . ASP C 1 71 ? 52.302 12.479 37.725 1.00 20.00 747 ASP C O 1
ATOM 1495 N N . PHE C 1 72 ? 50.995 12.242 35.895 1.00 20.00 748 PHE C N 1
ATOM 1496 C CA . PHE C 1 72 ? 51.087 10.780 35.880 1.00 20.00 748 PHE C CA 1
ATOM 1497 C C . PHE C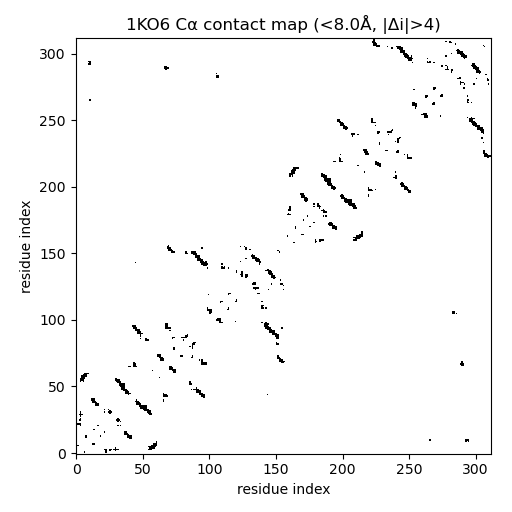 1 72 ? 52.451 10.345 35.356 1.00 20.00 748 PHE C C 1
ATOM 1498 O O . PHE C 1 72 ? 52.979 10.938 34.412 1.00 20.00 748 PHE C O 1
ATOM 1506 N N . THR C 1 73 ? 53.007 9.305 35.967 1.00 20.00 749 THR C N 1
ATOM 1507 C CA . THR C 1 73 ? 54.312 8.791 35.576 1.00 20.00 749 THR C CA 1
ATOM 1508 C C . THR C 1 73 ? 54.228 7.283 35.422 1.00 20.00 749 THR C C 1
ATOM 1509 O O . THR C 1 73 ? 53.579 6.610 36.230 1.00 20.00 749 THR C O 1
ATOM 1513 N N . ILE C 1 74 ? 54.884 6.756 34.389 1.00 20.00 750 ILE C N 1
ATOM 1514 C CA . ILE C 1 74 ? 54.926 5.310 34.153 1.00 20.00 750 ILE C CA 1
ATOM 1515 C C . ILE C 1 74 ? 56.340 4.954 33.717 1.00 20.00 750 ILE C C 1
ATOM 1516 O O . ILE C 1 74 ? 56.919 5.644 32.866 1.00 20.00 750 ILE C O 1
ATOM 1521 N N . GLY C 1 75 ? 56.902 3.895 34.303 1.00 20.00 751 GLY C N 1
ATOM 1522 C CA . GLY C 1 75 ? 58.256 3.498 33.945 1.00 20.00 751 GLY C CA 1
ATOM 1523 C C . GLY C 1 75 ? 58.675 2.130 34.452 1.00 20.00 751 GLY C C 1
ATOM 152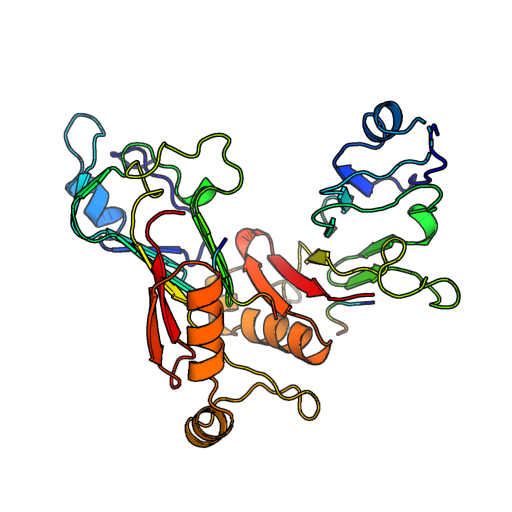4 O O . GLY C 1 75 ? 58.001 1.539 35.302 1.00 20.00 751 GLY C O 1
ATOM 1525 N N . ARG C 1 76 ? 59.776 1.618 33.907 1.00 20.00 752 ARG C N 1
ATOM 1526 C CA . ARG C 1 76 ? 60.297 0.329 34.326 1.00 20.00 752 ARG C CA 1
ATOM 1527 C C . ARG C 1 76 ? 61.731 0.531 34.797 1.00 20.00 752 ARG C C 1
ATOM 1528 O O . ARG C 1 76 ? 62.574 1.015 34.038 1.00 20.00 752 ARG C O 1
ATOM 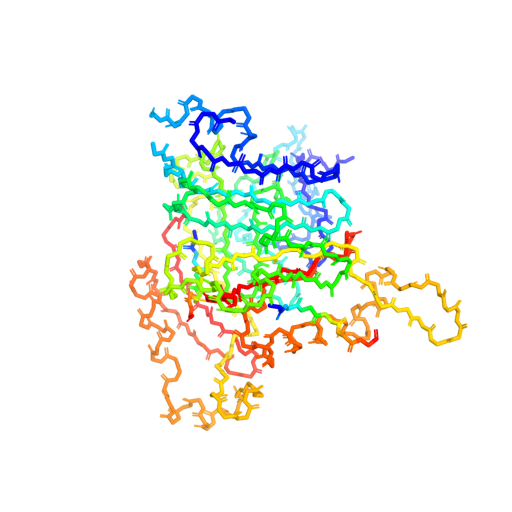1536 N N . LYS C 1 77 ? 62.012 0.144 36.040 1.00 20.00 753 LYS C N 1
ATOM 1537 C CA . LYS C 1 77 ? 63.345 0.306 36.602 1.00 20.00 753 LYS C CA 1
ATOM 1538 C C . LYS C 1 77 ? 64.414 -0.226 35.681 1.00 20.00 753 LYS C C 1
ATOM 1539 O O . LYS C 1 77 ? 64.229 -1.251 35.036 1.00 20.00 753 LYS C O 1
ATOM 1545 N N . GLY C 1 78 ? 65.525 0.495 35.617 1.00 20.00 754 GLY C N 1
ATOM 1546 C CA . GLY C 1 78 ? 66.649 0.104 34.790 1.00 20.00 754 GLY C CA 1
ATOM 1547 C C . GLY C 1 78 ? 66.516 0.437 33.321 1.00 20.00 754 GLY C C 1
ATOM 1548 O O . GLY C 1 78 ? 67.519 0.559 32.619 1.00 20.00 754 GLY C O 1
ATOM 1549 N N . TYR C 1 79 ? 65.289 0.586 32.843 1.00 20.00 755 TYR C N 1
ATOM 1550 C CA . TYR C 1 79 ? 65.077 0.877 31.436 1.00 20.00 755 TYR C CA 1
ATOM 1551 C C . TYR C 1 79 ? 64.750 2.337 31.177 1.00 20.00 755 TYR C C 1
ATOM 1552 O O . TYR C 1 79 ? 65.523 3.046 30.529 1.00 20.00 755 TYR C O 1
ATOM 1561 N N . GLY C 1 80 ? 63.599 2.781 31.674 1.00 20.00 756 GLY C N 1
ATOM 1562 C CA . GLY C 1 80 ? 63.203 4.154 31.475 1.00 20.00 756 GLY C CA 1
ATOM 1563 C C . GLY C 1 80 ? 61.875 4.505 32.106 1.00 20.00 756 GLY C C 1
ATOM 1564 O O . GLY C 1 80 ? 61.271 3.705 32.822 1.00 20.00 756 GLY C O 1
ATOM 1565 N N . SER C 1 81 ? 61.419 5.721 31.821 1.00 20.00 757 SER C N 1
ATOM 1566 C CA . SER C 1 81 ? 60.169 6.237 32.354 1.00 20.00 757 SER C CA 1
ATOM 1567 C C . SER C 1 81 ? 59.527 7.250 31.396 1.00 20.00 757 SER C C 1
ATOM 1568 O O . SER C 1 81 ? 60.161 7.719 30.444 1.00 20.00 757 SER C O 1
ATOM 1571 N N . ILE C 1 82 ? 58.265 7.578 31.654 1.00 20.00 758 ILE C N 1
ATOM 1572 C CA . ILE C 1 82 ? 57.541 8.517 30.816 1.00 20.00 758 ILE C CA 1
ATOM 1573 C C . ILE C 1 82 ? 56.707 9.448 31.673 1.00 20.00 758 ILE C C 1
ATOM 1574 O O . ILE C 1 82 ? 55.785 8.996 32.363 1.00 20.00 758 ILE C O 1
ATOM 1579 N N . TYR C 1 83 ? 57.016 10.744 31.607 1.00 20.00 759 TYR C N 1
ATOM 1580 C CA . TYR C 1 83 ? 56.299 11.739 32.391 1.00 20.00 759 TYR C CA 1
ATOM 1581 C C . TYR C 1 83 ? 55.199 12.443 31.633 1.00 20.00 759 TYR C C 1
ATOM 1582 O O . TYR C 1 83 ? 55.438 13.023 30.574 1.00 20.00 759 TYR C O 1
ATOM 1591 N N . PHE C 1 84 ? 53.999 12.409 32.200 1.00 20.00 760 PHE C N 1
ATOM 1592 C CA . PHE C 1 84 ? 52.833 13.062 31.616 1.00 20.00 760 PHE C CA 1
ATOM 1593 C C . PHE C 1 84 ? 52.429 14.176 32.573 1.00 20.00 760 PHE C C 1
ATOM 1594 O O . PHE C 1 84 ? 51.778 13.939 33.600 1.00 20.00 760 PHE C O 1
ATOM 1602 N N . GLU C 1 85 ? 52.828 15.392 32.227 1.00 20.00 761 GLU C N 1
ATOM 1603 C CA . GLU C 1 85 ? 52.549 16.547 33.059 1.00 20.00 761 GLU C CA 1
ATOM 1604 C C . GLU C 1 85 ? 51.072 16.909 33.145 1.00 20.00 761 GLU C C 1
ATOM 1605 O O . GLU C 1 85 ? 50.388 17.044 32.123 1.00 20.00 761 GLU C O 1
ATOM 1611 N N . GLY C 1 86 ? 50.537 17.397 34.095 1.00 20.00 762 GLY C N 1
ATOM 1612 C CA . GLY C 1 86 ? 49.146 17.794 34.134 1.00 20.00 762 GLY C CA 1
ATOM 1613 C C . GLY C 1 86 ? 48.168 16.683 33.812 1.00 20.00 762 GLY C C 1
ATOM 1614 O O . GLY C 1 86 ? 48.557 15.543 33.551 1.00 20.00 762 GLY C O 1
ATOM 1615 N N . ASP C 1 87 ? 46.887 17.046 33.836 1.00 20.00 763 ASP C N 1
ATOM 1616 C CA . ASP C 1 87 ? 45.764 16.142 33.592 1.00 20.00 763 ASP C CA 1
ATOM 1617 C C . ASP C 1 87 ? 45.964 15.085 32.528 1.00 20.00 763 ASP C C 1
ATOM 1618 O O . ASP C 1 87 ? 46.409 15.368 31.406 1.00 20.00 763 ASP C O 1
ATOM 1623 N N . VAL C 1 88 ? 45.720 13.817 33.071 1.00 20.00 764 VAL C N 1
ATOM 1624 C CA . VAL C 1 88 ? 45.806 12.720 32.121 1.00 20.00 764 VAL C CA 1
ATOM 1625 C C . VAL C 1 88 ? 44.654 11.789 32.477 1.00 20.00 764 VAL C C 1
ATOM 1626 O O . VAL C 1 88 ? 44.409 11.532 33.668 1.00 20.00 764 VAL C O 1
ATOM 1630 N N . ASN C 1 89 ? 43.938 11.294 31.467 1.00 20.00 765 ASN C N 1
ATOM 1631 C CA . ASN C 1 89 ? 42.808 10.402 31.727 1.00 20.00 765 ASN C CA 1
ATOM 1632 C C . ASN C 1 89 ? 43.198 8.928 31.581 1.00 20.00 765 ASN C C 1
ATOM 1633 O O . ASN C 1 89 ? 43.385 8.429 30.469 1.00 20.00 765 ASN C O 1
ATOM 1638 N N . LEU C 1 90 ? 43.307 8.237 32.710 1.00 20.00 766 LEU C N 1
ATOM 1639 C CA . LEU C 1 90 ? 43.683 6.827 32.712 1.00 20.00 766 LEU C CA 1
ATOM 1640 C C . LEU C 1 90 ? 42.476 5.907 32.683 1.00 20.00 766 LEU C C 1
ATOM 1641 O O . LEU C 1 90 ? 42.616 4.702 32.441 1.00 20.00 766 LEU C O 1
ATOM 1646 N N . THR C 1 91 ? 41.305 6.490 32.936 1.00 20.00 767 THR C N 1
ATOM 1647 C CA . THR C 1 91 ? 40.044 5.755 32.989 1.00 20.00 767 THR C CA 1
ATOM 1648 C C . THR C 1 91 ? 40.122 4.253 32.782 1.00 20.00 767 THR C C 1
ATOM 1649 O O . THR C 1 91 ? 40.070 3.495 33.746 1.00 20.00 767 THR C O 1
ATOM 1653 N N . ASN C 1 92 ? 40.243 3.806 31.538 1.00 20.00 768 ASN C N 1
ATOM 1654 C CA . ASN C 1 92 ? 40.298 2.370 31.323 1.00 20.00 768 ASN C CA 1
ATOM 1655 C C . ASN C 1 92 ? 41.453 1.836 30.487 1.00 20.00 768 ASN C C 1
ATOM 1656 O O . ASN C 1 92 ? 41.353 0.761 29.887 1.00 20.00 768 ASN C O 1
ATOM 1661 N N . LEU C 1 93 ? 42.563 2.567 30.475 1.00 20.00 769 LEU C N 1
ATOM 1662 C CA . LEU C 1 93 ? 43.737 2.148 29.720 1.00 20.00 769 LEU C CA 1
ATOM 1663 C C . LEU C 1 93 ? 44.316 0.852 30.276 1.00 20.00 769 LEU C C 1
ATOM 1664 O O . LEU C 1 93 ? 44.302 0.622 31.502 1.00 20.00 769 LEU C O 1
ATOM 1669 N N . ASN C 1 94 ? 44.805 0.004 29.367 1.00 20.00 770 ASN C N 1
ATOM 1670 C CA . ASN C 1 94 ? 45.433 -1.259 29.741 1.00 20.00 770 ASN C CA 1
ATOM 1671 C C . ASN C 1 94 ? 46.934 -1.102 29.509 1.00 20.00 770 ASN C C 1
ATOM 1672 O O . ASN C 1 94 ? 47.506 -1.701 28.594 1.00 20.00 770 ASN C O 1
ATOM 1677 N N . LEU C 1 95 ? 47.560 -0.277 30.338 1.00 20.00 771 LEU C N 1
ATOM 1678 C CA . LEU C 1 95 ? 48.990 -0.013 30.250 1.00 20.00 771 LEU C CA 1
ATOM 1679 C C . LEU C 1 95 ? 49.817 -1.201 29.764 1.00 20.00 771 LEU C C 1
ATOM 1680 O O . LEU C 1 95 ? 50.683 -1.031 28.899 1.00 20.00 771 LEU C O 1
ATOM 1685 N N . ASP C 1 96 ? 49.569 -2.391 30.321 1.00 20.00 772 ASP C N 1
ATOM 1686 C CA . ASP C 1 96 ? 50.311 -3.596 29.918 1.00 20.00 772 ASP C CA 1
ATOM 1687 C C . ASP C 1 96 ? 50.420 -3.692 28.391 1.00 20.00 772 ASP C C 1
ATOM 1688 O O . ASP C 1 96 ? 51.485 -3.983 27.848 1.00 20.00 772 ASP C O 1
ATOM 1693 N N . ASP C 1 97 ? 49.324 -3.417 27.694 1.00 20.00 773 ASP C N 1
ATOM 1694 C CA . ASP C 1 97 ? 49.335 -3.493 26.235 1.00 20.00 773 ASP C CA 1
ATOM 1695 C C . ASP C 1 97 ? 49.736 -2.194 25.549 1.00 20.00 773 ASP C C 1
ATOM 1696 O O . ASP C 1 97 ? 50.236 -2.201 24.417 1.00 20.00 773 ASP C O 1
ATOM 1701 N N . ILE C 1 98 ? 49.524 -1.080 26.232 1.00 20.00 774 ILE C N 1
ATOM 1702 C CA . ILE C 1 98 ? 49.817 0.208 25.639 1.00 20.00 774 ILE C CA 1
ATOM 1703 C C . ILE C 1 98 ? 51.253 0.691 25.705 1.00 20.00 774 ILE C C 1
ATOM 1704 O O . ILE C 1 98 ? 51.809 1.125 24.699 1.00 20.00 774 ILE C O 1
ATOM 1709 N N . VAL C 1 99 ? 51.854 0.625 26.885 1.00 20.00 775 VAL C N 1
ATOM 1710 C CA . VAL C 1 99 ? 53.209 1.121 27.049 1.00 20.00 775 VAL C CA 1
ATOM 1711 C C . VAL C 1 99 ? 54.294 0.074 27.254 1.00 20.00 775 VAL C C 1
ATOM 1712 O O . VAL C 1 99 ? 54.203 -0.791 28.128 1.00 20.00 775 VAL C O 1
ATOM 1716 N N . HIS C 1 100 ? 55.332 0.178 26.432 1.00 20.00 776 HIS C N 1
ATOM 1717 C CA . HIS C 1 100 ? 56.460 -0.732 26.481 1.00 20.00 776 HIS C CA 1
ATOM 1718 C C . HIS C 1 100 ? 57.715 0.122 26.531 1.00 20.00 776 HIS C C 1
ATOM 1719 O O . HIS C 1 100 ? 57.983 0.929 25.630 1.00 20.00 776 HIS C O 1
ATOM 1726 N N . ILE C 1 101 ? 58.484 -0.063 27.593 1.00 20.00 777 ILE C N 1
ATOM 1727 C CA . ILE C 1 101 ? 59.701 0.697 27.788 1.00 20.00 777 ILE C CA 1
ATOM 1728 C C . ILE C 1 101 ? 60.894 -0.243 27.728 1.00 20.00 777 ILE C C 1
ATOM 1729 O O . ILE C 1 101 ? 61.185 -0.948 28.687 1.00 20.00 777 ILE C O 1
ATOM 1734 N N . ARG C 1 102 ? 61.587 -0.270 26.602 1.00 20.00 778 ARG C N 1
ATOM 1735 C CA . ARG C 1 102 ? 62.733 -1.156 26.498 1.00 20.00 778 ARG C CA 1
ATOM 1736 C C . ARG C 1 102 ? 64.026 -0.403 26.307 1.00 20.00 778 ARG C C 1
ATOM 1737 O O . ARG C 1 102 ? 64.037 0.732 25.838 1.00 20.00 778 ARG C O 1
ATOM 1745 N N . ARG C 1 103 ? 65.124 -1.046 26.670 1.00 20.00 779 ARG C N 1
ATOM 1746 C CA . ARG C 1 103 ? 66.426 -0.421 26.542 1.00 20.00 779 ARG C CA 1
ATOM 1747 C C . ARG C 1 103 ? 66.490 0.443 25.283 1.00 20.00 779 ARG C C 1
ATOM 1748 O O . ARG C 1 103 ? 66.237 -0.034 24.169 1.00 20.00 779 ARG C O 1
ATOM 1756 N N . LYS C 1 104 ? 66.821 1.718 25.487 1.00 20.00 780 LYS C N 1
ATOM 1757 C CA . LYS C 1 104 ? 66.956 2.721 24.426 1.00 20.00 780 LYS C CA 1
ATOM 1758 C C . LYS C 1 104 ? 65.915 2.659 23.327 1.00 20.00 780 LYS C C 1
ATOM 1759 O O . LYS C 1 104 ? 66.224 2.818 22.150 1.00 20.00 780 LYS C O 1
ATOM 1765 N N . GLU C 1 105 ? 64.669 2.462 23.736 1.00 20.00 781 GLU C N 1
ATOM 1766 C CA . GLU C 1 105 ? 63.557 2.384 22.804 1.00 20.00 781 GLU C CA 1
ATOM 1767 C C . GLU C 1 105 ? 62.276 2.307 23.613 1.00 20.00 781 GLU C C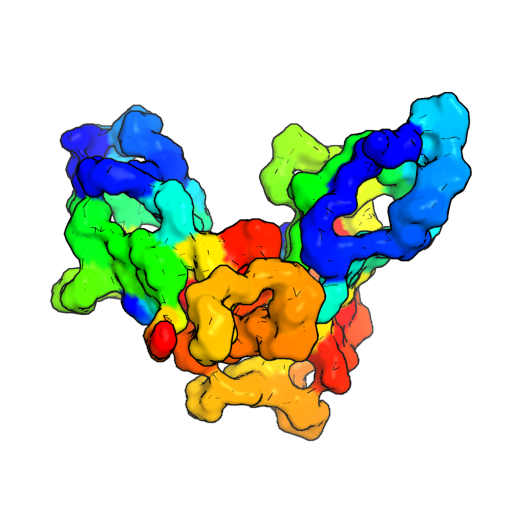 1
ATOM 1768 O O . GLU C 1 105 ? 62.029 1.315 24.294 1.00 20.00 781 GLU C O 1
ATOM 1774 N N . VAL C 1 106 ? 61.469 3.353 23.571 1.00 20.00 782 VAL C N 1
ATOM 1775 C CA . VAL C 1 106 ? 60.212 3.317 24.295 1.00 20.00 782 VAL C CA 1
ATOM 1776 C C . VAL C 1 106 ? 59.167 3.304 23.207 1.00 20.00 782 VAL C C 1
ATOM 1777 O O . VAL C 1 106 ? 59.433 3.778 22.104 1.00 20.00 782 VAL C O 1
ATOM 1781 N N . VAL C 1 107 ? 57.990 2.765 23.496 1.00 20.00 783 VAL C N 1
ATOM 1782 C CA . VAL C 1 107 ? 56.937 2.733 22.495 1.00 20.00 783 VAL C CA 1
ATOM 1783 C C . VAL C 1 107 ? 55.578 2.815 23.158 1.00 20.00 783 VAL C C 1
ATOM 1784 O O . VAL C 1 107 ? 55.286 2.079 24.105 1.00 20.00 783 VAL C O 1
ATOM 1788 N N . VAL C 1 108 ? 54.746 3.722 22.665 1.00 20.00 784 VAL C N 1
ATOM 1789 C CA . VAL C 1 108 ? 53.424 3.874 23.239 1.00 20.00 784 VAL C CA 1
ATOM 1790 C C . VAL C 1 108 ? 52.394 3.600 22.169 1.00 20.00 784 VAL C C 1
ATOM 1791 O O . VAL C 1 108 ? 52.429 4.201 21.085 1.00 20.00 784 VAL C O 1
ATOM 1795 N N . TYR C 1 109 ? 51.478 2.692 22.494 1.00 20.00 785 TYR C N 1
ATOM 1796 C CA . TYR C 1 109 ? 50.429 2.266 21.577 1.00 20.00 785 TYR C CA 1
ATOM 1797 C C . TYR C 1 109 ? 51.047 1.416 20.462 1.00 20.00 785 TYR C C 1
ATOM 1798 O O . TYR C 1 109 ? 51.652 1.934 19.521 1.00 20.00 785 TYR C O 1
ATOM 1807 N N . LEU C 1 110 ? 50.903 0.101 20.603 1.00 20.00 786 LEU C N 1
ATOM 1808 C CA . LEU C 1 110 ? 51.444 -0.872 19.651 1.00 20.00 786 LEU C CA 1
ATOM 1809 C C . LEU C 1 110 ? 51.027 -0.605 18.203 1.00 20.00 786 LEU C C 1
ATOM 1810 O O . LEU C 1 110 ? 51.851 -0.203 17.362 1.00 20.00 786 LEU C O 1
ATOM 1815 N N . ASP C 1 111 ? 49.756 -0.861 17.907 1.00 20.00 787 ASP C N 1
ATOM 1816 C CA . ASP C 1 111 ? 49.248 -0.602 16.569 1.00 20.00 787 ASP C CA 1
ATOM 1817 C C . ASP C 1 111 ? 48.274 0.576 16.696 1.00 20.00 787 ASP C C 1
ATOM 1818 O O . ASP C 1 111 ? 47.187 0.468 17.302 1.00 20.00 787 ASP C O 1
ATOM 1823 N N . ASP C 1 112 ? 48.704 1.716 16.155 1.00 20.00 788 ASP C N 1
ATOM 1824 C CA . ASP C 1 112 ? 47.929 2.964 16.186 1.00 20.00 788 ASP C CA 1
ATOM 1825 C C . ASP C 1 112 ? 46.424 2.766 15.931 1.00 20.00 788 ASP C C 1
ATOM 1826 O O . ASP C 1 112 ? 45.646 3.733 16.000 1.00 20.00 788 ASP C O 1
ATOM 1831 N N . ASN C 1 113 ? 46.020 1.528 15.626 1.00 20.00 789 ASN C N 1
ATOM 1832 C CA . ASN C 1 113 ? 44.607 1.221 15.406 1.00 20.00 789 ASN C CA 1
ATOM 1833 C C . ASN C 1 113 ? 43.890 1.722 16.663 1.00 20.00 789 ASN C C 1
ATOM 1834 O O . ASN C 1 113 ? 42.676 1.962 16.654 1.00 20.00 789 ASN C O 1
ATOM 1839 N N . GLN C 1 114 ? 44.646 1.833 17.759 1.00 20.00 790 GLN C N 1
ATOM 1840 C CA . GLN C 1 114 ? 44.085 2.314 19.017 1.00 20.00 790 GLN C CA 1
ATOM 1841 C C . GLN C 1 114 ? 44.534 3.742 19.297 1.00 20.00 790 GLN C C 1
ATOM 1842 O O . GLN C 1 114 ? 43.766 4.525 19.857 1.00 20.00 790 GLN C O 1
ATOM 1848 N N . LYS C 1 115 ? 45.771 4.070 18.910 1.00 20.00 791 LYS C N 1
ATOM 1849 C CA . LYS C 1 115 ? 46.317 5.414 19.136 1.00 20.00 791 LYS C CA 1
ATOM 1850 C C . LYS C 1 115 ? 45.161 6.396 19.040 1.00 20.00 791 LYS C C 1
ATOM 1851 O O . LYS C 1 115 ? 44.832 6.891 17.951 1.00 20.00 791 LYS C O 1
ATOM 1857 N N . PRO C 1 116 ? 44.518 6.677 20.186 1.00 20.00 792 PRO C N 1
ATOM 1858 C CA . PRO C 1 116 ? 43.378 7.589 20.302 1.00 20.00 792 PRO C CA 1
ATOM 1859 C C . PRO C 1 116 ? 43.636 8.946 19.659 1.00 20.00 792 PRO C C 1
ATOM 1860 O O . PRO C 1 116 ? 44.744 9.240 19.180 1.00 20.00 792 PRO C O 1
ATOM 1864 N N . PRO C 1 117 ? 42.606 9.798 19.641 1.00 20.00 793 PRO C N 1
ATOM 1865 C CA . PRO C 1 117 ? 42.816 11.117 19.040 1.00 20.00 793 PRO C CA 1
ATOM 1866 C C . PRO C 1 117 ? 43.976 11.781 19.809 1.00 20.00 793 PRO C C 1
ATOM 1867 O O . PRO C 1 117 ? 44.002 11.749 21.054 1.00 20.00 793 PRO C O 1
ATOM 1871 N N . VAL C 1 118 ? 44.939 12.349 19.088 1.00 20.00 794 VAL C N 1
ATOM 1872 C CA . VAL C 1 118 ? 46.049 13.008 19.764 1.00 20.00 794 VAL C CA 1
ATOM 1873 C C . VAL C 1 118 ? 45.475 13.930 20.833 1.00 20.00 794 VAL C C 1
ATOM 1874 O O . VAL C 1 118 ? 44.762 14.887 20.521 1.00 20.00 794 VAL C O 1
ATOM 1878 N N . GLY C 1 119 ? 45.791 13.626 22.091 1.00 20.00 795 GLY C N 1
ATOM 1879 C CA . GLY C 1 119 ? 45.300 14.411 23.207 1.00 20.00 795 GLY C CA 1
ATOM 1880 C C . GLY C 1 119 ? 44.626 13.459 24.176 1.00 20.00 795 GLY C C 1
ATOM 1881 O O . GLY C 1 119 ? 44.781 13.572 25.395 1.00 20.00 795 GLY C O 1
ATOM 1882 N N . GLU C 1 120 ? 43.868 12.525 23.617 1.00 20.00 796 GLU C N 1
ATOM 1883 C CA . GLU C 1 120 ? 43.198 11.510 24.420 1.00 20.00 796 GLU C CA 1
ATOM 1884 C C . GLU C 1 120 ? 44.200 10.509 24.985 1.00 20.00 796 GLU C C 1
ATOM 1885 O O . GLU C 1 120 ? 45.346 10.414 24.450 1.00 20.00 796 GLU C O 1
ATOM 1891 N N . GLY C 1 121 ? 43.832 9.816 26.043 1.00 20.00 797 GLY C N 1
ATOM 1892 C CA . GLY C 1 121 ? 44.709 8.832 26.660 1.00 20.00 797 GLY C CA 1
ATOM 1893 C C . GLY C 1 121 ? 46.169 9.245 26.667 1.00 20.00 797 GLY C C 1
ATOM 1894 O O . GLY C 1 121 ? 46.486 10.435 26.756 1.00 20.00 797 GLY C O 1
ATOM 1895 N N . LEU C 1 122 ? 47.066 8.271 26.557 1.00 20.00 798 LEU C N 1
ATOM 1896 C CA . LEU C 1 122 ? 48.490 8.561 26.582 1.00 20.00 798 LEU C CA 1
ATOM 1897 C C . LEU C 1 122 ? 49.028 9.048 25.247 1.00 20.00 798 LEU C C 1
ATOM 1898 O O . LEU C 1 122 ? 50.231 9.278 25.102 1.00 20.00 798 LEU C O 1
ATOM 1903 N N . ASN C 1 123 ? 48.157 9.225 24.261 1.00 20.00 799 ASN C N 1
ATOM 1904 C CA . ASN C 1 123 ? 48.679 9.688 22.989 1.00 20.00 799 ASN C CA 1
ATOM 1905 C C . ASN C 1 123 ? 49.034 11.167 23.023 1.00 20.00 799 ASN C C 1
ATOM 1906 O O . ASN C 1 123 ? 49.442 11.734 22.007 1.00 20.00 799 ASN C O 1
ATOM 1911 N N . ARG C 1 124 ? 48.878 11.798 24.186 1.00 20.00 800 ARG C N 1
ATOM 1912 C CA . ARG C 1 124 ? 49.225 13.216 24.323 1.00 20.00 800 ARG C CA 1
ATOM 1913 C C . ARG C 1 124 ? 50.750 13.366 24.280 1.00 20.00 800 ARG C C 1
ATOM 1914 O O . ARG C 1 124 ? 51.462 12.444 23.865 1.00 20.00 800 ARG C O 1
ATOM 1922 N N . LYS C 1 125 ? 51.248 14.528 24.702 1.00 20.00 801 LYS C N 1
ATOM 1923 C CA . LYS C 1 125 ? 52.688 14.782 24.712 1.00 20.00 801 LYS C CA 1
ATOM 1924 C C . LYS C 1 125 ? 53.221 14.265 26.034 1.00 20.00 801 LYS C C 1
ATOM 1925 O O . LYS C 1 125 ? 52.432 13.942 26.932 1.00 20.00 801 LYS C O 1
ATOM 1931 N N . ALA C 1 126 ? 54.545 14.174 26.152 1.00 20.00 802 ALA C N 1
ATOM 1932 C CA . ALA C 1 126 ? 55.158 13.686 27.381 1.00 20.00 802 ALA C CA 1
ATOM 1933 C C . ALA C 1 126 ? 56.672 13.704 27.322 1.00 20.00 802 ALA C C 1
ATOM 1934 O O . ALA C 1 126 ? 57.271 13.893 26.256 1.00 20.00 802 ALA C O 1
ATOM 1936 N N . GLU C 1 127 ? 57.291 13.509 28.482 1.00 20.00 803 GLU C N 1
ATOM 1937 C CA . GLU C 1 127 ? 58.740 13.500 28.562 1.00 20.00 803 GLU C CA 1
ATOM 1938 C C . GLU C 1 127 ? 59.175 12.056 28.678 1.00 20.00 803 GLU C C 1
ATOM 1939 O O . GLU C 1 127 ? 58.605 11.285 29.440 1.00 20.00 803 GLU C O 1
ATOM 1945 N N . VAL C 1 128 ? 60.184 11.690 27.910 1.00 20.00 804 VAL C N 1
ATOM 1946 C CA . VAL C 1 128 ? 60.661 10.329 27.929 1.00 20.00 804 VAL C CA 1
ATOM 1947 C C . VAL C 1 128 ? 62.081 10.300 28.440 1.00 20.00 804 VAL C C 1
ATOM 1948 O O . VAL C 1 128 ? 62.886 11.163 28.116 1.00 20.00 804 VAL C O 1
ATOM 1952 N N . THR C 1 129 ? 62.385 9.295 29.242 1.00 20.00 805 THR C N 1
ATOM 1953 C CA . THR C 1 129 ? 63.719 9.133 29.763 1.00 20.00 805 THR C CA 1
ATOM 1954 C C . THR C 1 129 ? 64.077 7.678 29.533 1.00 20.00 805 THR C C 1
ATOM 1955 O O . THR C 1 129 ? 63.368 6.784 29.976 1.00 20.00 805 THR C O 1
ATOM 1959 N N . LEU C 1 130 ? 65.153 7.444 28.798 1.00 20.00 806 LEU C N 1
ATOM 1960 C CA . LEU C 1 130 ? 65.602 6.093 28.535 1.00 20.00 806 LEU C CA 1
ATOM 1961 C C . LEU C 1 130 ? 66.930 5.979 29.243 1.00 20.00 806 LEU C C 1
ATOM 1962 O O . LEU C 1 130 ? 67.905 6.604 28.851 1.00 20.00 806 LEU C O 1
ATOM 1967 N N . ASP C 1 131 ? 66.965 5.193 30.304 1.00 20.00 807 ASP C N 1
ATOM 1968 C CA . ASP C 1 131 ? 68.187 5.040 31.060 1.00 20.00 807 ASP C CA 1
ATOM 1969 C C . ASP C 1 131 ? 69.015 3.937 30.455 1.00 20.00 807 ASP C C 1
ATOM 1970 O O . ASP C 1 131 ? 68.514 3.155 29.651 1.00 20.00 807 ASP C O 1
ATOM 1975 N N . GLY C 1 132 ? 70.286 3.878 30.836 1.00 20.00 808 GLY C N 1
ATOM 1976 C CA . GLY C 1 132 ? 71.159 2.847 30.317 1.00 20.00 808 GLY C CA 1
ATOM 1977 C C . GLY C 1 132 ? 71.713 3.162 28.946 1.00 20.00 808 GLY C C 1
ATOM 1978 O O . GLY C 1 132 ? 72.713 2.589 28.540 1.00 20.00 808 GLY C O 1
ATOM 1979 N N . VAL C 1 133 ? 71.087 4.073 28.215 1.00 20.00 809 VAL C N 1
ATOM 1980 C CA . VAL C 1 133 ? 71.599 4.387 26.892 1.00 20.00 809 VAL C CA 1
ATOM 1981 C C . VAL C 1 133 ? 73.067 4.754 26.962 1.00 20.00 809 VAL C C 1
ATOM 1982 O O . VAL C 1 133 ? 73.453 5.681 27.664 1.00 20.00 809 VAL C O 1
ATOM 1986 N N . TRP C 1 134 ? 73.880 4.003 26.233 1.00 20.00 810 TRP C N 1
ATOM 1987 C CA . TRP C 1 134 ? 75.320 4.211 26.173 1.00 20.00 810 TRP C CA 1
ATOM 1988 C C . TRP C 1 134 ? 75.737 3.575 24.874 1.00 20.00 810 TRP C C 1
ATOM 1989 O O . TRP C 1 134 ? 75.082 2.651 24.403 1.00 20.00 810 TRP C O 1
ATOM 2000 N N . PRO C 1 135 ? 76.825 4.052 24.266 1.00 20.00 811 PRO C N 1
ATOM 2001 C CA . PRO C 1 135 ? 77.231 3.425 23.010 1.00 20.00 811 PRO C CA 1
ATOM 2002 C C . PRO C 1 135 ? 78.290 2.387 23.358 1.00 20.00 811 PRO C C 1
ATOM 2003 O O . PRO C 1 135 ? 78.781 2.347 24.485 1.00 20.00 811 PRO C O 1
ATOM 2007 N N . THR C 1 136 ? 78.636 1.544 22.398 1.00 20.00 812 THR C N 1
ATOM 2008 C CA . THR C 1 136 ? 79.649 0.524 22.631 1.00 20.00 812 THR C CA 1
ATOM 2009 C C . THR C 1 136 ? 80.620 0.512 21.448 1.00 20.00 812 THR C C 1
ATOM 2010 O O . THR C 1 136 ? 80.191 0.627 20.294 1.00 20.00 812 THR C O 1
ATOM 2014 N N . ASP C 1 137 ? 81.920 0.388 21.723 1.00 20.00 813 ASP C N 1
ATOM 2015 C CA . ASP C 1 137 ? 82.899 0.391 20.629 1.00 20.00 813 ASP C CA 1
ATOM 2016 C C . ASP C 1 137 ? 82.948 -0.923 19.827 1.00 20.00 813 ASP C C 1
ATOM 2017 O O . ASP C 1 137 ? 82.709 -2.019 20.370 1.00 20.00 813 ASP C O 1
ATOM 2022 N N . LYS C 1 138 ? 83.253 -0.804 18.530 1.00 20.00 814 LYS C N 1
ATOM 2023 C CA . LYS C 1 138 ? 83.341 -1.964 17.653 1.00 20.00 814 LYS C CA 1
ATOM 2024 C C . LYS C 1 138 ? 84.340 -2.982 18.191 1.00 20.00 814 LYS C C 1
ATOM 2025 O O . LYS C 1 138 ? 84.045 -4.193 18.306 1.00 20.00 814 LYS C O 1
ATOM 2031 N N . THR C 1 139 ? 85.527 -2.510 18.581 1.00 20.00 815 THR C N 1
ATOM 2032 C CA . THR C 1 139 ? 86.569 -3.392 19.103 1.00 20.00 815 THR C CA 1
ATOM 2033 C C . THR C 1 139 ? 86.224 -4.088 20.436 1.00 20.00 815 THR C C 1
ATOM 2034 O O . THR C 1 139 ? 86.010 -5.301 20.468 1.00 20.00 815 THR C O 1
ATOM 2038 N N . SER C 1 140 ? 86.159 -3.326 21.523 1.00 20.00 816 SER C N 1
ATOM 2039 C CA . SER C 1 140 ? 85.875 -3.896 22.840 1.00 20.00 816 SER C CA 1
ATOM 2040 C C . SER C 1 140 ? 84.486 -4.496 23.062 1.00 20.00 816 SER C C 1
ATOM 2041 O O . SER C 1 140 ? 84.332 -5.467 23.812 1.00 20.00 816 SER C O 1
ATOM 2044 N N . ARG C 1 141 ? 83.470 -3.914 22.435 1.00 20.00 817 ARG C N 1
ATOM 2045 C CA . ARG C 1 141 ? 82.121 -4.413 22.639 1.00 20.00 817 ARG C CA 1
ATOM 2046 C C . ARG C 1 141 ? 81.950 -4.364 24.155 1.00 20.00 817 ARG C C 1
ATOM 2047 O O . ARG C 1 141 ? 81.360 -5.262 24.757 1.00 20.00 817 ARG C O 1
ATOM 2055 N N . CYS C 1 142 ? 82.336 -3.237 24.756 1.00 20.00 818 CYS C N 1
ATOM 2056 C CA . CYS C 1 142 ? 82.243 -3.108 26.206 1.00 20.00 818 CYS C CA 1
ATOM 2057 C C . CYS C 1 142 ? 81.441 -1.922 26.742 1.00 20.00 818 CYS C C 1
ATOM 2058 O O . CYS C 1 142 ? 81.430 -1.693 27.959 1.00 20.00 818 CYS C O 1
ATOM 2061 N N . LEU C 1 143 ? 80.748 -1.190 25.875 1.00 20.00 819 LEU C N 1
ATOM 2062 C CA . LEU C 1 143 ? 79.977 -0.033 26.341 1.00 20.00 819 LEU C CA 1
ATOM 2063 C C . LEU C 1 143 ? 80.914 1.106 26.707 1.00 20.00 819 LEU C C 1
ATOM 2064 O O . LEU C 1 143 ? 81.959 0.897 27.332 1.00 20.00 819 LEU C O 1
ATOM 2069 N N . ILE C 1 144 ? 80.523 2.315 26.331 1.00 20.00 820 ILE C N 1
ATOM 2070 C CA . ILE C 1 144 ? 81.313 3.494 26.621 1.00 20.00 820 ILE C CA 1
ATOM 2071 C C . ILE C 1 144 ? 80.603 4.356 27.664 1.00 20.00 820 ILE C C 1
ATOM 2072 O O . ILE C 1 144 ? 79.575 4.994 27.380 1.00 20.00 820 ILE C O 1
ATOM 2077 N N . LYS C 1 145 ? 81.156 4.348 28.877 1.00 20.00 821 LYS C N 1
ATOM 2078 C CA . LYS C 1 145 ? 80.611 5.120 29.985 1.00 20.00 821 LYS C CA 1
ATOM 2079 C C . LYS C 1 145 ? 81.450 6.346 30.362 1.00 20.00 821 LYS C C 1
ATOM 2080 O O . LYS C 1 145 ? 80.893 7.368 30.776 1.00 20.00 821 LYS C O 1
ATOM 2086 N N . SER C 1 146 ? 82.771 6.267 30.217 1.00 20.00 822 SER C N 1
ATOM 2087 C CA . SER C 1 146 ? 83.610 7.411 30.553 1.00 20.00 822 SER C CA 1
ATOM 2088 C C . SER C 1 146 ? 82.983 8.685 30.026 1.00 20.00 822 SER C C 1
ATOM 2089 O O . SER C 1 146 ? 82.923 8.903 28.814 1.00 20.00 822 SER C O 1
ATOM 2092 N N . PRO C 1 147 ? 82.517 9.553 30.936 1.00 20.00 823 PRO C N 1
ATOM 2093 C CA . PRO C 1 147 ? 81.890 10.817 30.541 1.00 20.00 823 PRO C CA 1
ATOM 2094 C C . PRO C 1 147 ? 82.784 11.549 29.573 1.00 20.00 823 PRO C C 1
ATOM 2095 O O . PRO C 1 147 ? 82.291 12.291 28.732 1.00 20.00 823 PRO C O 1
ATOM 2099 N N . ASP C 1 148 ? 84.095 11.320 29.686 1.00 20.00 824 ASP C N 1
ATOM 2100 C CA . ASP C 1 148 ? 85.083 11.941 28.785 1.00 20.00 824 ASP C CA 1
ATOM 2101 C C . ASP C 1 148 ? 84.973 11.418 27.353 1.00 20.00 824 ASP C C 1
ATOM 2102 O O . ASP C 1 148 ? 84.734 12.187 26.410 1.00 20.00 824 ASP C O 1
ATOM 2107 N N . ARG C 1 149 ? 85.170 10.109 27.202 1.00 20.00 825 ARG C N 1
ATOM 2108 C CA . ARG C 1 149 ? 85.070 9.467 25.900 1.00 20.00 825 ARG C CA 1
ATOM 2109 C C . ARG C 1 149 ? 83.747 9.887 25.262 1.00 20.00 825 ARG C C 1
ATOM 2110 O O . ARG C 1 149 ? 83.698 10.305 24.098 1.00 20.00 825 ARG C O 1
ATOM 2118 N N . LEU C 1 150 ? 82.673 9.768 26.038 1.00 20.00 826 LEU C N 1
ATOM 2119 C CA . LEU C 1 150 ? 81.357 10.145 25.552 1.00 20.00 826 LEU C CA 1
ATOM 2120 C C . LEU C 1 150 ? 81.438 11.554 24.997 1.00 20.00 826 LEU C C 1
ATOM 2121 O O . LEU C 1 150 ? 81.139 11.791 23.815 1.00 20.00 826 LEU C O 1
ATOM 2126 N N . ALA C 1 151 ? 81.852 12.479 25.865 1.00 20.00 827 ALA C N 1
ATOM 2127 C CA . ALA C 1 151 ? 81.975 13.890 25.504 1.00 20.00 827 ALA C CA 1
ATOM 2128 C C . ALA C 1 151 ? 82.802 13.997 24.250 1.00 20.00 827 ALA C C 1
ATOM 2129 O O . ALA C 1 151 ? 82.461 14.708 23.299 1.00 20.00 827 ALA C O 1
ATOM 2131 N N . ASP C 1 152 ? 83.903 13.267 24.263 1.00 20.00 828 ASP C N 1
ATOM 2132 C CA . ASP C 1 152 ? 84.812 13.251 23.141 1.00 20.00 828 ASP C CA 1
ATOM 2133 C C . ASP C 1 152 ? 84.141 12.791 21.825 1.00 20.00 828 ASP C C 1
ATOM 2134 O O . ASP C 1 152 ? 84.288 13.442 20.787 1.00 20.00 828 ASP C O 1
ATOM 2139 N N . ILE C 1 153 ? 83.398 11.689 21.856 1.00 20.00 829 ILE C N 1
ATOM 2140 C CA . ILE C 1 153 ? 82.762 11.232 20.626 1.00 20.00 829 ILE C CA 1
ATOM 2141 C C . ILE C 1 153 ? 81.392 11.874 20.458 1.00 20.00 829 ILE C C 1
ATOM 2142 O O . ILE C 1 153 ? 80.603 11.460 19.608 1.00 20.00 829 ILE C O 1
ATOM 2147 N N . ASN C 1 154 ? 81.144 12.906 21.264 1.00 20.00 830 ASN C N 1
ATOM 2148 C CA . ASN C 1 154 ? 79.882 13.647 21.284 1.00 20.00 830 ASN C CA 1
ATOM 2149 C C . ASN C 1 154 ? 78.637 12.774 21.142 1.00 20.00 830 ASN C C 1
ATOM 2150 O O . ASN C 1 154 ? 77.806 12.975 20.256 1.00 20.00 830 ASN C O 1
ATOM 2155 N N . TYR C 1 155 ? 78.508 11.811 22.048 1.00 20.00 831 TYR C N 1
ATOM 2156 C CA . TYR C 1 155 ? 77.366 10.908 22.038 1.00 20.00 831 TYR C CA 1
ATOM 2157 C C . TYR C 1 155 ? 76.069 11.715 22.129 1.00 20.00 831 TYR C C 1
ATOM 2158 O O . TYR C 1 155 ? 75.100 11.422 21.429 1.00 20.00 831 TYR C O 1
ATOM 2167 N N . GLU C 1 156 ? 76.056 12.739 22.981 1.00 20.00 832 GLU C N 1
ATOM 2168 C CA . GLU C 1 156 ? 74.868 13.577 23.118 1.00 20.00 832 GLU C CA 1
ATOM 2169 C C . GLU C 1 156 ? 74.443 13.960 21.718 1.00 20.00 832 GLU C C 1
ATOM 2170 O O . GLU C 1 156 ? 73.269 13.871 21.357 1.00 20.00 832 GLU C O 1
ATOM 2176 N N . GLY C 1 157 ? 75.430 14.408 20.945 1.00 20.00 833 GLY C N 1
ATOM 2177 C CA . GLY C 1 157 ? 75.180 14.826 19.581 1.00 20.00 833 GLY C CA 1
ATOM 2178 C C . GLY C 1 157 ? 74.236 13.870 18.902 1.00 20.00 833 GLY C C 1
ATOM 2179 O O . GLY C 1 157 ? 73.110 14.229 18.541 1.00 20.00 833 GLY C O 1
ATOM 2180 N N . ARG C 1 158 ? 74.702 12.635 18.755 1.00 20.00 834 ARG C N 1
ATOM 2181 C CA . ARG C 1 158 ? 73.919 11.593 18.121 1.00 20.00 834 ARG C CA 1
ATOM 2182 C C . ARG C 1 158 ? 72.542 11.506 18.784 1.00 20.00 834 ARG C C 1
ATOM 2183 O O . ARG C 1 158 ? 71.506 11.712 18.134 1.00 20.00 834 ARG C O 1
ATOM 2191 N N . LEU C 1 159 ? 72.525 11.228 20.082 1.00 20.00 835 LEU C N 1
ATOM 2192 C CA . LEU C 1 159 ? 71.259 11.111 20.771 1.00 20.00 835 LEU C CA 1
ATOM 2193 C C . LEU C 1 159 ? 70.357 12.322 20.516 1.00 20.00 835 LEU C C 1
ATOM 2194 O O . LEU C 1 159 ? 69.163 12.175 20.214 1.00 20.00 835 LEU C O 1
ATOM 2199 N N . GLU C 1 160 ? 70.925 13.520 20.619 1.00 20.00 836 GLU C N 1
ATOM 2200 C CA . GLU C 1 160 ? 70.135 14.731 20.408 1.00 20.00 836 GLU C CA 1
ATOM 2201 C C . GLU C 1 160 ? 69.635 14.743 18.985 1.00 20.00 836 GLU C C 1
ATOM 2202 O O . GLU C 1 160 ? 68.450 14.978 18.746 1.00 20.00 836 GLU C O 1
ATOM 2208 N N . ALA C 1 161 ? 70.536 14.472 18.045 1.00 20.00 837 ALA C N 1
ATOM 2209 C CA . ALA C 1 161 ? 70.166 14.436 16.636 1.00 20.00 837 ALA C CA 1
ATOM 2210 C C . ALA C 1 161 ? 69.005 13.457 16.500 1.00 20.00 837 ALA C C 1
ATOM 2211 O O . ALA C 1 161 ? 67.883 13.832 16.130 1.00 20.00 837 ALA C O 1
ATOM 2213 N N . VAL C 1 162 ? 69.276 12.199 16.827 1.00 20.00 838 VAL C N 1
ATOM 2214 C CA . VAL C 1 162 ? 68.255 11.173 16.739 1.00 20.00 838 VAL C CA 1
ATOM 2215 C C . VAL C 1 162 ? 66.877 11.686 17.173 1.00 20.00 838 VAL C C 1
ATOM 2216 O O . VAL C 1 162 ? 65.887 11.559 16.435 1.00 20.00 838 VAL C O 1
ATOM 2220 N N . SER C 1 163 ? 66.805 12.275 18.361 1.00 20.00 839 SER C N 1
ATOM 2221 C CA . SER C 1 163 ? 65.521 12.757 18.837 1.00 20.00 839 SER C CA 1
ATOM 2222 C C . SER C 1 163 ? 64.961 13.820 17.906 1.00 20.00 839 SER C C 1
ATOM 2223 O O . SER C 1 163 ? 63.741 13.918 17.721 1.00 20.00 839 SER C O 1
ATOM 2226 N N . ARG C 1 164 ? 65.847 14.609 17.307 1.00 20.00 840 ARG C N 1
ATOM 2227 C CA . ARG C 1 164 ? 65.387 15.645 16.387 1.00 20.00 840 ARG C CA 1
AT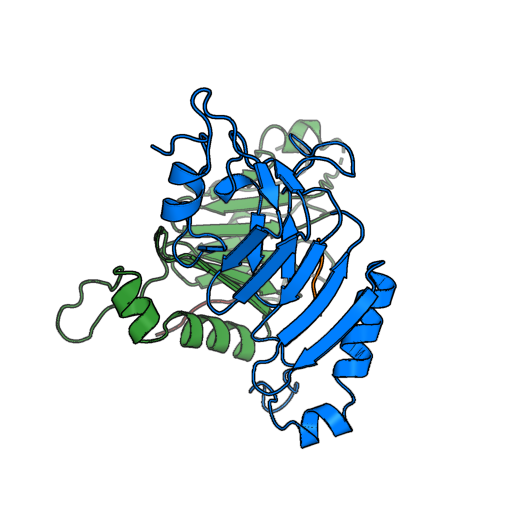OM 2228 C C . ARG C 1 164 ? 64.759 15.019 15.141 1.00 20.00 840 ARG C C 1
ATOM 2229 O O . ARG C 1 164 ? 63.663 15.415 14.722 1.00 20.00 840 ARG C O 1
ATOM 2237 N N . LYS C 1 165 ? 65.448 14.049 14.543 1.00 20.00 841 LYS C N 1
ATOM 2238 C CA . LYS C 1 165 ? 64.901 13.411 13.356 1.00 20.00 841 LYS C CA 1
ATOM 2239 C C . LYS C 1 165 ? 63.552 12.777 13.705 1.00 20.00 841 LYS C C 1
ATOM 2240 O O . LYS C 1 165 ? 62.593 12.902 12.949 1.00 20.00 841 LYS C O 1
ATOM 2246 N N . GLN C 1 166 ? 63.465 12.118 14.857 1.00 20.00 842 GLN C N 1
ATOM 2247 C CA . GLN C 1 166 ? 62.212 11.481 15.251 1.00 20.00 842 GLN C CA 1
ATOM 2248 C C . GLN C 1 166 ? 61.081 12.463 15.517 1.00 20.00 842 GLN C C 1
ATOM 2249 O O . GLN C 1 166 ? 59.941 12.056 15.771 1.00 20.00 842 GLN C O 1
ATOM 2255 N N . GLY C 1 167 ? 61.398 13.753 15.464 1.00 20.00 843 GLY C N 1
ATOM 2256 C CA . GLY C 1 167 ? 60.383 14.758 15.719 1.00 20.00 843 GLY C CA 1
ATOM 2257 C C . GLY C 1 167 ? 60.166 14.926 17.212 1.00 20.00 843 GLY C C 1
ATOM 2258 O O . GLY C 1 167 ? 59.036 15.139 17.680 1.00 20.00 843 GLY C O 1
ATOM 2259 N N . ALA C 1 168 ? 61.255 14.818 17.970 1.00 20.00 844 ALA C N 1
ATOM 2260 C CA . ALA C 1 168 ? 61.186 14.960 19.416 1.00 20.00 844 ALA C CA 1
ATOM 2261 C C . ALA C 1 168 ? 62.060 16.127 19.866 1.00 20.00 844 ALA C C 1
ATOM 2262 O O . ALA C 1 168 ? 62.849 16.667 19.082 1.00 20.00 844 ALA C O 1
ATOM 2264 N N . GLN C 1 169 ? 61.925 16.500 21.133 1.00 20.00 845 GLN C N 1
ATOM 2265 C CA . GLN C 1 169 ? 62.678 17.607 21.693 1.00 20.00 845 GLN C CA 1
ATOM 2266 C C . GLN C 1 169 ? 63.749 17.119 22.667 1.00 20.00 845 GLN C C 1
ATOM 2267 O O . GLN C 1 169 ? 63.476 16.831 23.839 1.00 20.00 845 GLN C O 1
ATOM 2273 N N . PHE C 1 170 ? 64.976 17.027 22.183 1.00 20.00 846 PHE C N 1
ATOM 2274 C CA . PHE C 1 170 ? 66.053 16.569 23.036 1.00 20.00 846 PHE C CA 1
ATOM 2275 C C . PHE C 1 170 ? 66.226 17.440 24.262 1.00 20.00 846 PHE C C 1
ATOM 2276 O O . PHE C 1 170 ? 66.519 18.615 24.129 1.00 20.00 846 PHE C O 1
ATOM 2284 N N . LYS C 1 171 ? 66.061 16.877 25.452 1.00 20.00 847 LYS C N 1
ATOM 2285 C CA . LYS C 1 171 ? 66.255 17.663 26.657 1.00 20.00 847 LYS C CA 1
ATOM 2286 C C . LYS C 1 171 ? 67.653 17.490 27.204 1.00 20.00 847 LYS C C 1
ATOM 2287 O O . LYS C 1 171 ? 68.334 18.467 27.453 1.00 20.00 847 LYS C O 1
ATOM 2293 N N . GLU C 1 172 ? 68.111 16.261 27.380 1.00 20.00 848 GLU C N 1
ATOM 2294 C CA . GLU C 1 172 ? 69.458 16.086 27.906 1.00 20.00 848 GLU C CA 1
ATOM 2295 C C . GLU C 1 172 ? 69.971 14.649 27.853 1.00 20.00 848 GLU C C 1
ATOM 2296 O O . GLU C 1 172 ? 69.242 13.722 27.500 1.00 20.00 848 GLU C O 1
ATOM 2302 N N . TYR C 1 173 ? 71.240 14.480 28.209 1.00 20.00 849 TYR C N 1
ATOM 2303 C CA . TYR C 1 173 ? 71.870 13.174 28.259 1.00 20.00 849 TYR C CA 1
ATOM 2304 C C . TYR C 1 173 ? 72.747 13.130 29.502 1.00 20.00 849 TYR C C 1
ATOM 2305 O O . TYR C 1 173 ? 73.784 13.781 29.552 1.00 20.00 849 TYR C O 1
ATOM 2314 N N . ARG C 1 174 ? 72.328 12.366 30.507 1.00 20.00 850 ARG C N 1
ATOM 2315 C CA . ARG C 1 174 ? 73.090 12.245 31.745 1.00 20.00 850 ARG C CA 1
ATOM 2316 C C . ARG C 1 174 ? 73.921 10.969 31.677 1.00 20.00 850 ARG C C 1
ATOM 2317 O O . ARG C 1 174 ? 73.399 9.864 31.804 1.00 20.00 850 ARG C O 1
ATOM 2325 N N . PRO C 1 175 ? 75.232 11.114 31.455 1.00 20.00 851 PRO C N 1
ATOM 2326 C CA . PRO C 1 175 ? 76.204 10.030 31.348 1.00 20.00 851 PRO C CA 1
ATOM 2327 C C . PRO C 1 175 ? 76.228 9.069 32.515 1.00 20.00 851 PRO C C 1
ATOM 2328 O O . PRO C 1 175 ? 76.129 7.871 32.329 1.00 20.00 851 PRO C O 1
ATOM 2332 N N . GLU C 1 176 ? 76.369 9.589 33.722 1.00 20.00 852 GLU C N 1
ATOM 2333 C CA . GLU C 1 176 ? 76.427 8.734 34.901 1.00 20.00 852 GLU C CA 1
ATOM 2334 C C . GLU C 1 176 ? 75.464 7.563 34.780 1.00 20.00 852 GLU C C 1
ATOM 2335 O O . GLU C 1 176 ? 75.820 6.420 35.032 1.00 20.00 852 GLU C O 1
ATOM 2341 N N . THR C 1 177 ? 74.236 7.855 34.384 1.00 20.00 853 THR C N 1
ATOM 2342 C CA . THR C 1 177 ? 73.222 6.821 34.261 1.00 20.00 853 THR C CA 1
ATOM 2343 C C . THR C 1 177 ? 72.857 6.488 32.825 1.00 20.00 853 THR C C 1
ATOM 2344 O O . THR C 1 177 ? 72.030 5.602 32.591 1.00 20.00 853 THR C O 1
ATOM 2348 N N . GLY C 1 178 ? 73.455 7.192 31.868 1.00 20.00 854 GLY C N 1
ATOM 2349 C CA . GLY C 1 178 ? 73.125 6.942 30.474 1.00 20.00 854 GLY C CA 1
ATOM 2350 C C . GLY C 1 178 ? 71.645 7.217 30.277 1.00 20.00 854 GLY C C 1
ATOM 2351 O O . GLY C 1 178 ? 70.901 6.398 29.732 1.00 20.00 854 GLY C O 1
ATOM 2352 N N . SER C 1 179 ? 71.219 8.380 30.761 1.00 20.00 855 SER C N 1
ATOM 2353 C CA . SER C 1 179 ? 69.829 8.790 30.666 1.00 20.00 855 SER C CA 1
ATOM 2354 C C . SER C 1 179 ? 69.631 9.751 29.519 1.00 20.00 855 SER C C 1
ATOM 2355 O O . SER C 1 179 ? 70.211 10.834 29.481 1.00 20.00 855 SER C O 1
ATOM 2358 N N . TRP C 1 180 ? 68.814 9.339 28.569 1.00 20.00 856 TRP C N 1
ATOM 2359 C CA . TRP C 1 180 ? 68.526 10.174 27.427 1.00 20.00 856 TRP C CA 1
ATOM 2360 C C . TRP C 1 180 ? 67.069 10.599 27.582 1.00 20.00 856 TRP C C 1
ATOM 2361 O O . TRP C 1 180 ? 66.161 9.761 27.611 1.00 20.00 856 TRP C O 1
ATOM 2372 N N . VAL C 1 181 ? 66.860 11.905 27.727 1.00 20.00 857 VAL C N 1
ATOM 2373 C CA . VAL C 1 181 ? 65.517 12.430 27.893 1.00 20.00 857 VAL C CA 1
ATOM 2374 C C . VAL C 1 181 ? 65.172 13.342 26.735 1.00 20.00 857 VAL C C 1
ATOM 2375 O O . VAL C 1 181 ? 66.042 14.019 26.202 1.00 20.00 857 VAL C O 1
ATOM 2379 N N . PHE C 1 182 ? 63.898 13.346 26.358 1.00 20.00 858 PHE C N 1
ATOM 2380 C CA . PHE C 1 182 ? 63.415 14.170 25.263 1.00 20.00 858 PHE C CA 1
ATOM 2381 C C . PHE C 1 182 ? 61.893 14.288 25.316 1.00 20.00 858 PHE C C 1
ATOM 2382 O O . PHE C 1 182 ? 61.214 13.418 25.875 1.00 20.00 858 PHE C O 1
ATOM 2390 N N . LYS C 1 183 ? 61.355 15.368 24.753 1.00 20.00 859 LYS C N 1
ATOM 2391 C CA . LYS C 1 183 ? 59.906 15.555 24.742 1.00 20.00 859 LYS C CA 1
ATOM 2392 C C . LYS C 1 183 ? 59.311 15.047 23.436 1.00 20.00 859 LYS C C 1
ATOM 2393 O O . LYS C 1 183 ? 59.928 15.122 22.368 1.00 20.00 859 LYS C O 1
ATOM 2399 N N . VAL C 1 184 ? 58.104 14.517 23.535 1.00 20.00 860 VAL C N 1
ATOM 2400 C CA . VAL C 1 184 ? 57.395 14.038 22.372 1.00 20.00 860 VAL C CA 1
ATOM 2401 C C . VAL C 1 184 ? 56.031 14.666 22.496 1.00 20.00 860 VAL C C 1
ATOM 2402 O O . VAL C 1 184 ? 55.447 14.711 23.586 1.00 20.00 860 VAL C O 1
ATOM 2406 N N . SER C 1 185 ? 55.529 15.186 21.391 1.00 20.00 861 SER C N 1
ATOM 2407 C CA . SER C 1 185 ? 54.220 15.809 21.405 1.00 20.00 861 SER C CA 1
ATOM 2408 C C . SER C 1 185 ? 53.161 14.717 21.466 1.00 20.00 861 SER C C 1
ATOM 2409 O O . SER C 1 185 ? 52.134 14.885 22.109 1.00 20.00 861 SER C O 1
ATOM 2412 N N . HIS C 1 186 ? 53.417 13.596 20.796 1.00 20.00 862 HIS C N 1
ATOM 2413 C CA . HIS C 1 186 ? 52.486 12.467 20.797 1.00 20.00 862 HIS C CA 1
ATOM 2414 C C . HIS C 1 186 ? 53.247 11.210 20.414 1.00 20.00 862 HIS C C 1
ATOM 2415 O O . HIS C 1 186 ? 54.409 11.285 19.999 1.00 20.00 862 HIS C O 1
ATOM 2422 N N . PHE C 1 187 ? 52.592 10.062 20.552 1.00 20.00 863 PHE C N 1
ATOM 2423 C CA . PHE C 1 187 ? 53.210 8.780 20.232 1.00 20.00 863 PHE C CA 1
ATOM 2424 C C . PHE C 1 187 ? 52.566 8.124 18.995 1.00 20.00 863 PHE C C 1
ATOM 2425 O O . PHE C 1 187 ? 51.736 8.816 18.345 1.00 20.00 863 PHE C O 1
ATOM 2434 N N . LYS D 2 2 ? 56.211 4.943 19.012 1.00 20.00 865 LYS D N 1
ATOM 2435 C CA . LYS D 2 2 ? 57.607 4.386 18.977 1.00 20.00 865 LYS D CA 1
ATOM 2436 C C . LYS D 2 2 ? 58.751 5.411 18.806 1.00 20.00 865 LYS D C 1
ATOM 2437 O O . LYS D 2 2 ? 58.795 6.166 17.828 1.00 20.00 865 LYS D O 1
ATOM 2443 N N . TYR D 2 3 ? 59.679 5.408 19.764 1.00 20.00 866 TYR D N 1
ATOM 2444 C CA . TYR D 2 3 ? 60.848 6.297 19.766 1.00 20.00 866 TYR D CA 1
ATOM 2445 C C . TYR D 2 3 ? 62.043 5.573 20.395 1.00 20.00 866 TYR D C 1
ATOM 2446 O O . TYR D 2 3 ? 61.859 4.693 21.250 1.00 20.00 866 TYR D O 1
ATOM 2455 N N . GLY D 2 4 ? 63.260 5.941 19.991 1.00 20.00 867 GLY D N 1
ATOM 2456 C CA . GLY D 2 4 ? 64.442 5.303 20.551 1.00 20.00 867 GLY D CA 1
ATOM 2457 C C . GLY D 2 4 ? 65.639 5.355 19.618 1.00 20.00 867 GLY D C 1
ATOM 2458 O O . GLY D 2 4 ? 65.660 6.132 18.672 1.00 20.00 867 GLY D O 1
ATOM 2459 N N . LEU D 2 5 ? 66.647 4.532 19.888 1.00 20.00 868 LEU D N 1
ATOM 2460 C CA . LEU D 2 5 ? 67.849 4.474 19.053 1.00 20.00 868 LEU D CA 1
ATOM 2461 C C . LEU D 2 5 ? 67.937 3.053 18.442 1.00 20.00 868 LEU D C 1
ATOM 2462 O O . LEU D 2 5 ? 68.246 2.069 19.150 1.00 20.00 868 LEU D O 1
ATOM 2467 N N . GLN D 2 6 ? 67.655 2.960 17.134 1.00 20.00 869 GLN D N 1
ATOM 2468 C CA . GLN D 2 6 ? 67.663 1.686 16.379 1.00 20.00 869 GLN D CA 1
ATOM 2469 C C . GLN D 2 6 ? 68.987 1.515 15.612 1.00 20.00 869 GLN D C 1
ATOM 2470 O O . GLN D 2 6 ? 69.189 2.152 14.561 1.00 20.00 869 GLN D O 1
ATOM 2476 N N . ASP D 2 7 ? 69.873 0.658 16.140 1.00 20.00 870 ASP D N 1
ATOM 2477 C CA . ASP D 2 7 ? 71.197 0.371 15.542 1.00 20.00 870 ASP D CA 1
ATOM 2478 C C . ASP D 2 7 ? 72.194 -0.219 16.574 1.00 20.00 870 ASP D C 1
ATOM 2479 O O . ASP D 2 7 ? 71.791 -0.463 17.754 1.00 20.00 870 ASP D O 1
#

Solvent-accessible surface area: 16035 Å² total; per-residue (Å²): 156,33,82,1,26,5,77,29,98,36,47,30,20,71,8,100,33,42,42,107,66,0,24,164,84,14,60,170,168,22,84,2,75,15,58,62,0,12,0,0,9,154,51,4,2,21,0,67,0,119,27,107,5,75,0,41,110,24,34,0,22,80,14,0,31,0,28,20,14,7,0,26,2,10,118,93,111,119,135,74,35,100,96,55,89,17,0,1,26,128,7,48,0,17,0,34,15,0,30,26,57,28,85,119,68,93,90,36,17,113,43,85,99,111,3,64,118,85,85,10,79,23,152,0,81,43,26,0,193,181,56,59,13,112,33,93,73,14,89,33,146,69,0,1,0,7,0,78,6,62,69,18,115,18,5,11,148,96,93,96,7,32,7,88,24,103,63,142,27,21,72,7,97,35,51,46,112,53,0,26,175,67,16,148,115,0,85,18,48,72,0,17,0,0,52,153,54,69,2,25,1,70,0,117,26,112,5,63,0,46,110,28,38,0,23,80,10,0,33,0,126,104,43,31,0,23,0,12,115,82,94,110,112,69,32,96,100,49,108,9,1,0,34,120,8,42,0,16,0,36,12,0,32,12,75,32,195,122,58,191,94,82,12,108,48,65,109,108,4,64,119,62,84,3,45,19,114,0,34,42,19,1,44,139,42,36,16,31,7,1,9,2,74,14,87,66,0,0,0,2,1,57,2,54,76,13,116,22,5,29,124,135

Radius of gyration: 21.04 Å; Cα contacts (8 Å, |Δi|>4): 680; chains: 4; bounding box: 53×47×54 Å

B-factor: mean 20.0, std 0.0, range [20.0, 20.0]

Sequence (312 aa):
MHPAGIILTKVGYYTIPSMDDLAKITNEKGECIVSDFTIGRKGYGSIYFEGDVNLTNLNLDDIVHIRRKEVVVYLDDNQKPPVGEGLNRKAEVTLDGVWPTDKTSRCLIKSPDRLADINYEGRLEAVSRKQGAQFKEYRPETGSWVFKVSHFKYGLQDHPAGIILTKVGYYTIPSMDDLAKITNECIVSDFTIGRKGYGSIYFEGDVNLTNLNLDDIVHIRRKEVVVYLDDNQKPPVGEGLNRKAEVTLDGVWPTDKTSRCLIKSPDRLADINYEGRLEAVSRKQGAQFKEYRPETGSWVFKVSHFKYGLQD

Nearest PDB structures (foldseek):
  1ko6-assembly1_C  TM=1.007E+00  e=1.255E-30  Homo sapiens
  7r5k-assembly1_U0  TM=9.853E-01  e=7.789E-26  Homo sapiens
  3tkn-assembly3_I  TM=9.917E-01  e=4.920E-24  Mus musculus
  5e0q-assembly1_B  TM=9.819E-01  e=7.039E-22  Xenopus tropicalis
  7nqa-assembly2_B  TM=9.704E-01  e=1.792E-21  Xenopus tropicalis

Organism: Homo sapiens (NCBI:txid9606)

CATH classification: 3.30.1610.10

Foldseek 3Di:
DALLLEADDPPQKAKVVGSVVQRVQADPRSWGKDAFMKIDGPLFWIKTHGGIATRRSPHCNQAWDGGAVDIGGRPDVPVDDDEVHHQQAKIKTKTWPAFDADPVVSPTDLPPVVCVVVVVLVVLCVVCVVVQWHFDDADSVTRITIIIHGGD/DDDDPD/DQQAEADDDPQKAKVVGVVVQRVCHVQGWDAQIKMGGPLFWIKTHHGTAGRRRDRCVQAWDTGAVDTGGRDPCVVLPDAVHHQQFKIKIKTWPAFDADPPPSPTDQPPVVCVVVVVLVVLCVVCVVVVWAWDDADRVGRITMIMDRGD/DDDDDD

InterPro domains:
  IPR007230 Nuclear pore complex protein Nup98-Nup96-like, autopeptidase S59 domain [PF04096] (739-885)
  IPR007230 Nuclear pore complex protein Nup98-Nup96-like, autopeptidase S59 domain [PS51434] (738-880)
  IPR021967 Nuclear pore complex protein NUP96, C-terminal domain [PF12110] (1332-1623)
  IPR036903 Nuclear pore complex protein Nup98-Nup96-like, autopeptidase S59 domain superfamily [G3DSA:3.30.1610.10] (733-887)
  IPR036903 Nuclear pore complex protein Nup98-Nup96-like, autopeptidase S59 domain superfamily [SSF82215] (730-887)
  IPR037665 Nucleoporin peptidase S59-like [PTHR23198] (62-956)

GO terms:
  GO:0005635 nuclear envelope (C, IDA)
  GO:0005654 nucleoplasm (C, IDA)
  GO:0031965 nuclear membrane (C, IDA)
  GO:0034399 nuclear periphery (C, IDA)
  GO:0042405 nuclear inclusion body (C, IDA)
  GO:0000776 kinetochore (C, IDA)
  GO:0016604 nuclear body (C, IDA)
  GO:0005643 nuclear pore (C, IDA)
  GO:0031080 nuclear pore outer ring (C, IDA)
  GO:0044615 nuclear pore nuclear basket (C, IDA)
  GO:0031965 nuclear membrane (C, EXP)
  GO:0003713 transcription coactivator activity (F, IMP)
  GO:0003729 mRNA binding (F, IMP)
  GO:0017056 structural constituent of nuclear pore (F, IMP)
  GO:1990904 ribonucleoprotein complex (C, IMP)
  GO:0051292 nuclear pore complex assembly (P, IMP)
  GO:0048026 positive regulation of mRNA splicing, via spliceosome (P, IMP)
  GO:1990841 promoter-specific chromatin binding (F, IMP)
  GO:0005515 protein binding (F, IPI)
  GO:0005654 nucleoplasm (C, TAS)